Protein AF-A0A3P6TS94-F1 (afdb_monomer)

Secondary structure (DSSP, 8-state):
-HHHHHHHHH-SS--EEEEE--SSHHHHHHHHHHHHHTT-SEEEEESS-SS--TTSPP-HHHHHHHHHH-SSPEEEE-GGGT--SHHHHHHHHHHHT-SEEE--HHHHH-GGGG-TT-PPPHHHHHHHHHHHHHHS-S----HHHHHHHHHHHHGGGHHHHHHHHHHHHHHHHHHHHHHHHHHHHHHHHTT--

Nearest PDB structures (foldseek):
  6ezc-assembly1_A  TM=9.707E-01  e=9.680E-16  Homo sapiens
  6eza-assembly2_B  TM=9.691E-01  e=3.684E-15  Homo sapiens
  4xp7-assembly1_A  TM=9.594E-01  e=4.459E-15  Homo sapiens
  6ezb-assembly1_A  TM=9.700E-01  e=8.426E-15  Homo sapiens
  4wfs-assembly1_A  TM=9.671E-01  e=5.007E-14  Homo sapiens

Solvent-accessible surface area (backbone atoms only — not comparable to full-atom values): 10728 Å² total; per-residue (Å²): 108,68,70,51,38,57,46,48,74,69,50,94,59,86,43,65,52,77,50,58,42,48,93,51,65,68,59,35,53,52,49,53,53,55,48,50,74,34,59,44,59,31,41,34,40,25,27,37,42,89,89,58,52,89,87,61,72,56,39,46,66,61,44,26,53,47,32,73,70,48,91,53,50,25,25,41,30,61,58,41,89,74,37,75,38,36,64,40,49,54,50,52,22,60,72,20,64,29,78,36,68,54,74,56,69,35,41,52,41,37,64,37,30,76,32,86,92,49,61,66,58,63,68,58,48,45,50,55,51,49,46,55,51,64,68,57,76,79,52,96,66,56,66,69,59,54,49,49,49,50,50,44,38,44,50,85,49,50,57,60,54,50,53,53,50,49,54,52,46,52,51,54,52,52,53,50,53,51,53,52,52,55,49,56,54,54,55,57,63,70,70,76,118

Radius of gyration: 26.5 Å; Cα contacts (8 Å, |Δi|>4): 222; chains: 1; bounding box: 45×34×95 Å

pLDDT: mean 88.3, std 15.23, range [42.59, 98.94]

Mean predicted aligned error: 8.88 Å

Structure (mmCIF, N/CA/C/O backbone):
data_AF-A0A3P6TS94-F1
#
_entry.id   AF-A0A3P6TS94-F1
#
loop_
_atom_site.group_PDB
_atom_site.id
_atom_site.type_symbol
_atom_site.label_atom_id
_atom_site.label_alt_id
_atom_site.label_comp_id
_atom_site.label_asym_id
_atom_site.label_entity_id
_atom_site.label_seq_id
_atom_site.pdbx_PDB_ins_code
_atom_site.Cartn_x
_atom_site.Cartn_y
_atom_site.Cartn_z
_atom_site.occupancy
_atom_site.B_iso_or_equiv
_atom_site.auth_seq_id
_atom_site.auth_comp_id
_atom_site.auth_asym_id
_atom_site.auth_atom_id
_atom_site.pdbx_PDB_model_num
ATOM 1 N N . MET A 1 1 ? -18.685 6.001 9.444 1.00 94.62 1 MET A N 1
ATOM 2 C CA . MET A 1 1 ? -18.732 4.666 10.077 1.00 94.62 1 MET A CA 1
ATOM 3 C C . MET A 1 1 ? -19.798 3.760 9.469 1.00 94.62 1 MET A C 1
ATOM 5 O O . MET A 1 1 ? -19.430 2.663 9.086 1.00 94.62 1 MET A O 1
ATOM 9 N N . GLN A 1 2 ? -21.040 4.220 9.240 1.00 96.62 2 GLN A N 1
ATOM 10 C CA . GLN A 1 2 ? -22.126 3.417 8.634 1.00 96.62 2 GLN A CA 1
ATOM 11 C C . GLN A 1 2 ? -21.710 2.564 7.420 1.00 96.62 2 GLN A C 1
ATOM 13 O O . GLN A 1 2 ? -22.028 1.386 7.379 1.00 96.62 2 GLN A O 1
ATOM 18 N N . ILE A 1 3 ? -20.957 3.126 6.466 1.00 98.06 3 ILE A N 1
ATOM 19 C CA . ILE A 1 3 ? -20.476 2.381 5.287 1.00 98.06 3 ILE A CA 1
ATOM 20 C C . ILE A 1 3 ? -19.657 1.149 5.694 1.00 98.06 3 ILE A C 1
ATOM 22 O O . ILE A 1 3 ? -19.903 0.060 5.188 1.00 98.06 3 ILE A O 1
ATOM 26 N N . LEU A 1 4 ? -18.699 1.312 6.611 1.00 97.88 4 LEU A N 1
ATOM 27 C CA . LEU A 1 4 ? -17.831 0.217 7.037 1.00 97.88 4 LEU A CA 1
ATOM 28 C C . LEU A 1 4 ? -18.631 -0.850 7.779 1.00 97.88 4 LEU A C 1
ATOM 30 O O . LEU A 1 4 ? -18.526 -2.009 7.413 1.00 97.88 4 LEU A O 1
ATOM 34 N N . THR A 1 5 ? -19.479 -0.458 8.734 1.00 97.56 5 THR A N 1
ATOM 35 C CA . THR A 1 5 ? -20.342 -1.388 9.485 1.00 97.56 5 THR A CA 1
ATOM 36 C C . THR A 1 5 ? -21.297 -2.163 8.571 1.00 97.56 5 THR A C 1
ATOM 38 O O . THR A 1 5 ? -21.508 -3.363 8.747 1.00 97.56 5 THR A O 1
ATOM 41 N N . SER A 1 6 ? -21.870 -1.502 7.561 1.00 98.00 6 SER A N 1
ATOM 42 C CA . SER A 1 6 ? -22.740 -2.170 6.592 1.00 98.00 6 SER A CA 1
ATOM 43 C C . SER A 1 6 ? -21.96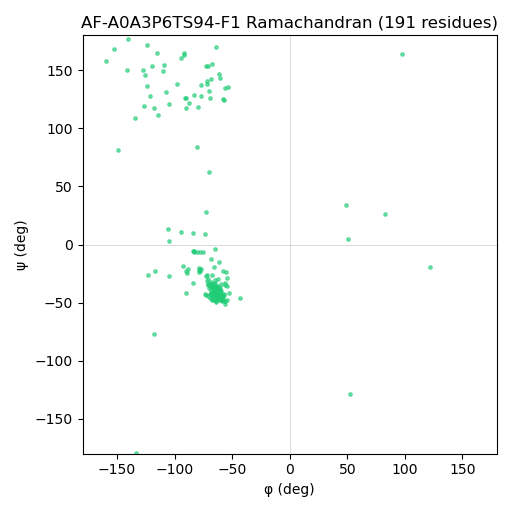8 -3.176 5.742 1.00 98.00 6 SER A C 1
ATOM 45 O O . SER A 1 6 ? -22.460 -4.273 5.519 1.00 98.00 6 SER A O 1
ATOM 47 N N . LEU A 1 7 ? -20.754 -2.839 5.294 1.00 98.19 7 LEU A N 1
ATOM 48 C CA . LEU A 1 7 ? -19.936 -3.749 4.490 1.00 98.19 7 LEU A CA 1
ATOM 49 C C . LEU A 1 7 ? -19.435 -4.940 5.310 1.00 98.19 7 LEU A C 1
ATOM 51 O O . LEU A 1 7 ? -19.545 -6.075 4.857 1.00 98.19 7 LEU A O 1
ATOM 55 N N . THR A 1 8 ? -18.919 -4.703 6.516 1.00 97.69 8 THR A N 1
ATOM 56 C CA . THR A 1 8 ? -18.364 -5.761 7.373 1.00 97.69 8 THR A CA 1
ATOM 57 C C . THR A 1 8 ? -19.426 -6.732 7.877 1.00 97.69 8 THR A C 1
ATOM 59 O O . THR A 1 8 ? -19.103 -7.887 8.129 1.00 97.69 8 THR A O 1
ATOM 62 N N . SER A 1 9 ? -20.691 -6.310 7.985 1.00 97.25 9 SER A N 1
ATOM 63 C CA . SER A 1 9 ? -21.784 -7.191 8.427 1.00 97.25 9 SER A CA 1
ATOM 64 C C . SER A 1 9 ? -22.316 -8.137 7.345 1.00 97.25 9 SER A C 1
ATOM 66 O O . SER A 1 9 ? -22.932 -9.145 7.687 1.00 97.25 9 SER A O 1
ATOM 68 N N . VAL A 1 10 ? -22.086 -7.846 6.059 1.00 97.75 10 VAL A N 1
ATOM 69 C CA . VAL A 1 10 ? -22.624 -8.648 4.939 1.00 97.75 10 VAL A CA 1
ATOM 70 C C . VAL A 1 10 ? -21.550 -9.310 4.078 1.00 97.75 10 VAL A C 1
ATOM 72 O O . VAL A 1 10 ? -21.840 -10.285 3.384 1.00 97.75 10 VAL A O 1
ATOM 75 N N . ALA A 1 11 ? -20.324 -8.783 4.071 1.00 96.94 11 ALA A N 1
ATOM 76 C CA . ALA A 1 11 ? -19.259 -9.297 3.223 1.00 96.94 11 ALA A CA 1
ATOM 77 C C . ALA A 1 11 ? -18.783 -10.676 3.700 1.00 96.94 11 ALA A C 1
ATOM 79 O O . ALA A 1 11 ? -18.461 -10.877 4.866 1.00 96.94 11 ALA A O 1
ATOM 80 N N . GLN A 1 12 ? -18.667 -11.616 2.761 1.00 97.50 12 GLN A N 1
ATOM 81 C CA . GLN A 1 12 ? -18.081 -12.941 3.008 1.00 97.50 12 GLN A CA 1
ATOM 82 C C . GLN A 1 12 ? -16.546 -12.939 2.913 1.00 97.50 12 GLN A C 1
ATOM 84 O O . GLN A 1 12 ? -15.901 -13.952 3.173 1.00 97.50 12 GLN A O 1
ATOM 89 N N . VAL A 1 13 ? -15.959 -11.804 2.525 1.00 97.81 13 VAL A N 1
ATOM 90 C CA . VAL A 1 13 ? -14.513 -11.594 2.396 1.00 97.81 13 VAL A CA 1
ATOM 91 C C . VAL A 1 13 ? -14.055 -10.469 3.327 1.00 97.81 13 VAL A C 1
ATOM 93 O O . VAL A 1 13 ? -14.853 -9.578 3.634 1.00 97.81 13 VAL A O 1
ATOM 96 N N . PRO A 1 14 ? -12.780 -10.461 3.764 1.00 98.06 14 PRO A N 1
ATOM 97 C CA . PRO A 1 14 ? -12.270 -9.426 4.655 1.00 98.06 14 PRO A CA 1
ATOM 98 C C . PRO A 1 14 ? -12.413 -8.021 4.058 1.00 98.06 14 PRO A C 1
ATOM 100 O O . PRO A 1 14 ? -11.899 -7.734 2.976 1.00 98.06 14 PRO A O 1
ATOM 103 N N . VAL A 1 15 ? -13.066 -7.118 4.790 1.00 98.44 15 VAL A N 1
ATOM 104 C CA . VAL A 1 15 ? -13.169 -5.703 4.411 1.00 98.44 15 VAL A CA 1
ATOM 105 C C . VAL A 1 15 ? -11.999 -4.945 5.026 1.00 98.44 15 VAL A C 1
ATOM 107 O O . VAL A 1 15 ? -11.796 -4.986 6.236 1.00 98.44 15 VAL A O 1
ATOM 110 N N . SER A 1 16 ? -11.236 -4.227 4.205 1.00 98.31 16 SER A N 1
ATOM 111 C CA . SER A 1 16 ? -10.180 -3.314 4.659 1.00 98.31 16 SER A CA 1
ATOM 112 C C . SER A 1 16 ? -10.510 -1.868 4.290 1.00 98.31 16 SER A C 1
ATOM 114 O O . SER A 1 16 ? -11.387 -1.601 3.466 1.00 98.31 16 SER A O 1
ATOM 116 N N . CYS A 1 17 ? -9.815 -0.914 4.908 1.00 97.50 17 CYS A N 1
ATOM 117 C CA . CYS A 1 17 ? -9.940 0.507 4.587 1.00 97.50 17 CYS A CA 1
ATOM 118 C C . CYS A 1 17 ? -8.565 1.116 4.305 1.00 97.50 17 CYS A C 1
ATOM 120 O O . CYS A 1 17 ? -7.559 0.693 4.874 1.00 97.50 17 CYS A O 1
ATOM 122 N N . LYS A 1 18 ? -8.524 2.140 3.447 1.00 98.62 18 LYS A N 1
ATOM 123 C CA . LYS A 1 18 ? -7.332 2.950 3.203 1.00 98.62 18 LYS A CA 1
ATOM 124 C C . LYS A 1 18 ? -7.617 4.411 3.518 1.00 98.62 18 LYS A C 1
ATOM 126 O O . LYS A 1 18 ? -8.520 5.002 2.930 1.00 98.62 18 LYS A O 1
ATOM 131 N N . ILE A 1 19 ? -6.773 5.017 4.346 1.00 98.56 19 ILE A N 1
ATOM 132 C CA . ILE A 1 19 ? -6.892 6.423 4.738 1.00 98.56 19 ILE A CA 1
ATOM 133 C C . ILE A 1 19 ? -5.625 7.224 4.432 1.00 98.56 19 ILE A C 1
ATOM 135 O O . ILE A 1 19 ? -4.581 6.696 4.031 1.00 98.56 19 ILE A O 1
ATOM 139 N N . ARG A 1 20 ? -5.752 8.535 4.609 1.00 98.62 20 ARG A N 1
ATOM 140 C CA . ARG A 1 20 ? -4.654 9.477 4.804 1.00 98.62 20 ARG A CA 1
ATOM 141 C C . ARG A 1 20 ? -4.710 9.969 6.242 1.00 98.62 20 ARG A C 1
ATOM 143 O O . ARG A 1 20 ? -5.797 10.048 6.808 1.00 98.62 20 ARG A O 1
ATOM 150 N N . VAL A 1 21 ? -3.553 10.296 6.794 1.00 98.50 21 VAL A N 1
ATOM 151 C CA . VAL A 1 21 ? -3.455 11.013 8.070 1.00 98.50 21 VAL A CA 1
ATOM 152 C C . VAL A 1 21 ? -4.139 12.387 7.962 1.00 98.50 21 VAL A C 1
ATOM 154 O O . VAL A 1 21 ? -4.109 13.012 6.897 1.00 98.50 21 VAL A O 1
ATOM 157 N N . LEU A 1 22 ? -4.790 12.825 9.037 1.00 98.50 22 LEU A N 1
ATOM 158 C CA . LEU A 1 22 ? -5.494 14.109 9.151 1.00 98.50 22 LEU A CA 1
ATOM 159 C C . LEU A 1 22 ? -4.569 15.189 9.704 1.00 98.50 22 LEU A C 1
ATOM 161 O O . LEU A 1 22 ? -3.520 14.859 10.246 1.00 98.50 22 LEU A O 1
ATOM 165 N N . ASP A 1 23 ? -4.959 16.458 9.567 1.00 97.75 23 ASP A N 1
ATOM 166 C CA . ASP A 1 23 ? -4.134 17.610 9.950 1.00 97.75 23 ASP A CA 1
ATOM 167 C C . ASP A 1 23 ? -3.675 17.523 11.407 1.00 97.75 23 ASP A C 1
ATOM 169 O O . ASP A 1 23 ? -2.469 17.603 11.664 1.00 97.75 23 ASP A O 1
ATOM 173 N N . ASP A 1 24 ? -4.611 17.225 12.312 1.00 97.81 24 ASP A N 1
ATOM 174 C CA . ASP A 1 24 ? -4.329 16.880 13.701 1.00 97.81 24 ASP A CA 1
ATOM 175 C C . ASP A 1 24 ? -4.064 15.362 13.864 1.00 97.81 24 ASP A C 1
ATOM 177 O O . ASP A 1 24 ? -4.933 14.525 13.566 1.00 97.81 24 ASP A O 1
ATOM 181 N N . PRO A 1 25 ? -2.884 14.965 14.381 1.00 97.56 25 PRO A N 1
ATOM 182 C CA . PRO A 1 25 ? -2.608 13.580 14.751 1.00 97.56 25 PRO A CA 1
ATOM 183 C C . PRO A 1 25 ? -3.644 12.986 15.716 1.00 97.56 25 PRO A C 1
ATOM 185 O O . PRO A 1 25 ? -3.985 11.810 15.589 1.00 97.56 25 PRO A O 1
ATOM 188 N N . SER A 1 26 ? -4.191 13.775 16.647 1.00 98.31 26 SER A N 1
ATOM 189 C CA . SER A 1 26 ? -5.177 13.294 17.623 1.00 98.31 26 SER A CA 1
ATOM 190 C C . SER A 1 26 ? -6.481 12.851 16.945 1.00 98.31 26 SER A C 1
ATOM 192 O O . SER A 1 26 ? -7.018 11.781 17.249 1.00 98.31 26 SER A O 1
ATOM 194 N N . GLU A 1 27 ? -6.933 13.607 15.940 1.00 98.56 27 GLU A N 1
ATOM 195 C CA . GLU A 1 27 ? -8.088 13.257 15.115 1.00 98.56 27 GLU A CA 1
ATOM 196 C C . GLU A 1 27 ? -7.825 12.002 14.286 1.00 98.56 27 GLU A C 1
ATOM 198 O O . GLU A 1 27 ? -8.714 11.161 14.145 1.00 98.56 27 GLU A O 1
ATOM 203 N N . THR A 1 28 ? -6.597 11.830 13.785 1.00 98.69 28 THR A N 1
ATOM 204 C CA . THR A 1 28 ? -6.193 10.593 13.103 1.00 98.69 28 THR A CA 1
ATOM 205 C C . THR A 1 28 ? -6.343 9.395 14.038 1.00 98.69 28 THR A C 1
ATOM 207 O O . THR A 1 28 ? -6.965 8.403 13.659 1.00 98.69 28 THR A O 1
ATOM 210 N N . LEU A 1 29 ? -5.841 9.488 15.275 1.00 98.75 29 LEU A N 1
ATOM 211 C CA . LEU A 1 29 ? -5.947 8.405 16.258 1.00 98.75 29 LEU A CA 1
ATOM 212 C C . LEU A 1 29 ? -7.403 8.107 16.647 1.00 98.75 29 LEU A C 1
ATOM 214 O O . LEU A 1 29 ? -7.779 6.946 16.808 1.00 98.75 29 LEU A O 1
ATOM 218 N N . ASN A 1 30 ? -8.246 9.131 16.768 1.00 98.62 30 ASN A N 1
ATOM 219 C CA . ASN A 1 30 ? -9.675 8.938 17.018 1.00 98.62 30 ASN A CA 1
ATOM 220 C C . ASN A 1 30 ? -10.361 8.246 15.834 1.00 98.62 30 ASN A C 1
ATOM 222 O O . ASN A 1 30 ? -11.097 7.279 16.029 1.00 98.62 30 ASN A O 1
ATOM 226 N N . LEU A 1 31 ? -10.064 8.676 14.605 1.00 98.62 31 LEU A N 1
ATOM 227 C CA . LEU A 1 31 ? -10.621 8.085 13.393 1.00 98.62 31 LEU A CA 1
ATOM 228 C C . LEU A 1 31 ? -10.274 6.597 13.269 1.00 98.62 31 LEU A C 1
ATOM 230 O O . LEU A 1 31 ? -11.157 5.795 12.969 1.00 98.62 31 LEU A O 1
ATOM 234 N N . VAL A 1 32 ? -9.017 6.207 13.496 1.00 98.62 32 VAL A N 1
ATOM 235 C CA . VAL A 1 32 ? -8.603 4.802 13.328 1.00 98.62 32 VAL A CA 1
ATOM 236 C C . VAL A 1 32 ? -9.226 3.876 14.369 1.00 98.62 32 VAL A C 1
ATOM 238 O O . VAL A 1 32 ? -9.576 2.751 14.021 1.00 98.62 32 VAL A O 1
ATOM 241 N N . ARG A 1 33 ? -9.467 4.357 15.598 1.00 98.69 33 ARG A N 1
ATOM 242 C CA . ARG A 1 33 ? -10.219 3.605 16.619 1.00 98.69 33 ARG A CA 1
ATOM 243 C C . ARG A 1 33 ? -11.674 3.393 16.206 1.00 98.69 33 ARG A C 1
ATOM 245 O O . ARG A 1 33 ? -12.208 2.303 16.373 1.00 98.69 33 ARG A O 1
ATOM 252 N N . GLU A 1 34 ? -12.320 4.412 15.641 1.00 98.62 34 GLU A N 1
ATOM 253 C CA . GLU A 1 34 ? -13.691 4.276 15.132 1.00 98.62 34 GLU A CA 1
ATOM 254 C C . GLU A 1 34 ? -13.769 3.334 13.921 1.00 98.62 34 GLU A C 1
ATOM 256 O O . GLU A 1 34 ? -14.703 2.539 13.809 1.00 98.62 34 GLU A O 1
ATOM 261 N N . ILE A 1 35 ? -12.766 3.368 13.040 1.00 98.56 35 ILE A N 1
ATOM 262 C CA . ILE A 1 35 ? -12.652 2.429 11.918 1.00 98.56 35 ILE A CA 1
ATOM 263 C C . ILE A 1 35 ? -12.480 0.991 12.424 1.00 98.56 35 ILE A C 1
ATOM 265 O O . ILE A 1 35 ? -13.173 0.097 11.941 1.00 98.56 35 ILE A O 1
ATOM 269 N N . GLU A 1 36 ? -11.601 0.762 13.401 1.00 98.50 36 GLU A N 1
ATOM 270 C CA . GLU A 1 36 ? -11.380 -0.560 13.996 1.00 98.50 36 GLU A CA 1
ATOM 271 C C . GLU A 1 36 ? -12.666 -1.129 14.611 1.00 98.50 36 GLU A C 1
ATOM 273 O O . GLU A 1 36 ? -13.022 -2.274 14.335 1.00 98.50 36 GLU A O 1
ATOM 278 N N . LYS A 1 37 ? -13.430 -0.311 15.351 1.00 98.44 37 LYS A N 1
ATOM 279 C CA . LYS A 1 37 ? -14.733 -0.707 15.921 1.00 98.44 37 LYS A CA 1
ATOM 280 C C . LYS A 1 37 ? -15.748 -1.164 14.873 1.00 98.44 37 LYS A C 1
ATOM 282 O O . LYS A 1 37 ? -16.681 -1.888 15.209 1.00 98.44 37 LYS A O 1
ATOM 287 N N . CYS A 1 38 ? -15.590 -0.761 13.612 1.00 98.38 38 CYS A N 1
ATOM 288 C CA . CYS A 1 38 ? -16.455 -1.223 12.528 1.00 98.38 38 CYS A CA 1
ATOM 289 C C . CYS A 1 38 ? -16.149 -2.664 12.079 1.00 98.38 38 CYS A C 1
ATOM 291 O O . CYS A 1 38 ? -16.890 -3.188 11.250 1.00 98.38 38 CYS A O 1
ATOM 293 N N . GLY A 1 39 ? -15.090 -3.301 12.591 1.00 97.69 39 GLY A N 1
ATOM 294 C CA . GLY A 1 39 ? -14.736 -4.689 12.281 1.00 97.69 39 GLY A CA 1
ATOM 295 C C . GLY A 1 39 ? -13.953 -4.862 10.980 1.00 97.69 39 GLY A C 1
ATOM 296 O O . GLY A 1 39 ? -14.048 -5.910 10.344 1.00 97.69 39 GLY A O 1
ATOM 297 N N . VAL A 1 40 ? -13.208 -3.841 10.540 1.00 98.38 40 VAL A N 1
ATOM 298 C CA . VAL A 1 40 ? -12.327 -3.987 9.370 1.00 98.38 40 VAL A CA 1
ATOM 299 C C . VAL A 1 40 ? -11.164 -4.930 9.689 1.00 98.38 40 VAL A C 1
ATOM 301 O O . VAL A 1 40 ? -10.606 -4.902 10.781 1.00 98.38 40 VAL A O 1
ATOM 304 N N . ALA A 1 41 ? -10.767 -5.749 8.721 1.00 98.50 41 ALA A N 1
ATOM 305 C CA . ALA A 1 41 ? -9.722 -6.754 8.899 1.00 98.50 41 ALA A CA 1
ATOM 306 C C . ALA A 1 41 ? -8.297 -6.178 8.852 1.00 98.50 41 ALA A C 1
ATOM 308 O O . ALA A 1 41 ? -7.370 -6.793 9.368 1.00 98.50 41 ALA A O 1
ATOM 309 N N . ALA A 1 42 ? -8.110 -5.027 8.200 1.00 98.69 42 ALA A N 1
ATOM 310 C CA . ALA A 1 42 ? -6.831 -4.328 8.111 1.00 98.69 42 ALA A CA 1
ATOM 311 C C . ALA A 1 42 ? -7.033 -2.850 7.747 1.00 98.69 42 ALA A C 1
ATOM 313 O O . ALA A 1 42 ? -8.038 -2.476 7.125 1.00 98.69 42 ALA A O 1
ATOM 314 N N . LEU A 1 43 ? -6.040 -2.022 8.078 1.00 98.81 43 LEU A N 1
ATOM 315 C CA . LEU A 1 43 ? -6.034 -0.590 7.788 1.00 98.81 43 LEU A CA 1
ATOM 316 C C . LEU A 1 43 ? -4.763 -0.177 7.040 1.00 98.81 43 LEU A C 1
ATOM 318 O O . LEU A 1 43 ? -3.660 -0.263 7.571 1.00 98.81 43 LEU A O 1
ATOM 322 N N . ALA A 1 44 ? -4.909 0.350 5.827 1.00 98.88 44 ALA A N 1
ATOM 323 C CA . ALA A 1 44 ? -3.811 0.979 5.103 1.00 98.88 44 ALA A CA 1
ATOM 324 C C . ALA A 1 44 ? -3.741 2.483 5.399 1.00 98.88 44 ALA A C 1
ATOM 326 O O . ALA A 1 44 ? -4.711 3.215 5.194 1.00 98.88 44 ALA A O 1
ATOM 327 N N . VAL A 1 45 ? -2.574 2.968 5.824 1.00 98.81 45 VAL A N 1
ATOM 328 C CA . VAL A 1 45 ? -2.369 4.370 6.215 1.00 98.81 45 VAL A CA 1
ATOM 329 C C . VAL A 1 45 ? -1.338 5.007 5.303 1.00 98.81 45 VAL A C 1
ATOM 331 O O . VAL A 1 45 ? -0.176 4.609 5.266 1.00 98.81 45 VAL A O 1
ATOM 334 N N . HIS A 1 46 ? -1.767 6.021 4.556 1.00 98.62 46 HIS A N 1
ATOM 335 C CA . HIS A 1 46 ? -0.860 6.867 3.795 1.00 98.62 46 HIS A CA 1
ATOM 336 C C . HIS A 1 46 ? -0.410 8.049 4.659 1.00 98.62 46 HIS A C 1
ATOM 338 O O . HIS A 1 46 ? -1.241 8.881 5.023 1.00 98.62 46 HIS A O 1
ATOM 344 N N . GLY A 1 47 ? 0.892 8.159 4.939 1.00 98.12 47 GLY A N 1
ATOM 345 C CA . GLY A 1 47 ? 1.476 9.159 5.852 1.00 98.12 47 GLY A CA 1
ATOM 346 C C . GLY A 1 47 ? 1.525 10.601 5.328 1.00 98.12 47 GLY A C 1
ATOM 347 O O . GLY A 1 47 ? 2.413 11.359 5.702 1.00 98.12 47 GLY A O 1
ATOM 348 N N . ARG A 1 48 ? 0.607 10.991 4.441 1.00 97.94 48 ARG A N 1
ATOM 349 C CA . ARG A 1 48 ? 0.455 12.369 3.948 1.00 97.94 48 ARG A CA 1
ATOM 350 C C . ARG A 1 48 ? -0.971 12.854 4.146 1.00 97.94 48 ARG A C 1
ATOM 352 O O . ARG A 1 48 ? -1.901 12.064 3.971 1.00 97.94 48 ARG A O 1
ATOM 359 N N . ARG A 1 49 ? -1.121 14.146 4.427 1.00 97.62 49 ARG A N 1
ATOM 360 C CA . ARG A 1 49 ? -2.391 14.883 4.494 1.00 97.62 49 ARG A CA 1
ATOM 361 C C . ARG A 1 49 ? -3.079 14.916 3.138 1.00 97.62 49 ARG A C 1
ATOM 363 O O . ARG A 1 49 ? -2.519 14.482 2.132 1.00 97.62 49 ARG A O 1
ATOM 370 N N . ARG A 1 50 ? -4.332 15.361 3.078 1.00 96.44 50 ARG A N 1
ATOM 371 C CA . ARG A 1 50 ? -5.167 15.291 1.862 1.00 96.44 50 ARG A CA 1
ATOM 372 C C . ARG A 1 50 ? -4.571 16.060 0.677 1.00 96.44 50 ARG A C 1
ATOM 374 O O . ARG A 1 50 ? -4.550 15.534 -0.443 1.00 96.44 50 ARG A O 1
ATOM 381 N N . ASP A 1 51 ? -4.131 17.277 0.938 1.00 95.31 51 ASP A N 1
ATOM 382 C CA . ASP A 1 51 ? -3.582 18.267 0.011 1.00 95.31 51 ASP A CA 1
ATOM 383 C C . ASP A 1 51 ? -2.123 17.986 -0.377 1.00 95.31 51 ASP A C 1
ATOM 385 O O . ASP A 1 51 ? -1.682 18.334 -1.470 1.00 95.31 51 ASP A O 1
ATOM 389 N N . GLU A 1 52 ? -1.397 17.235 0.443 1.00 94.50 52 GLU A N 1
ATOM 390 C CA . GLU A 1 52 ? -0.006 16.886 0.173 1.00 94.50 52 GLU A CA 1
ATOM 391 C C . GLU A 1 52 ? 0.180 15.863 -0.960 1.00 94.50 52 GLU A C 1
ATOM 393 O O . GLU A 1 52 ? -0.528 14.849 -1.108 1.00 94.50 52 GLU A O 1
ATOM 398 N 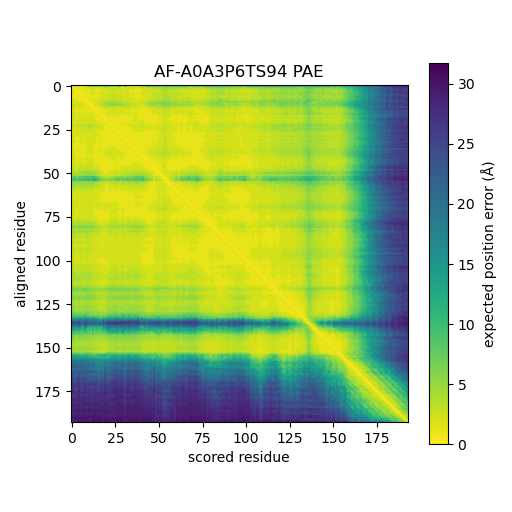N . ARG A 1 53 ? 1.221 16.096 -1.757 1.00 88.62 53 ARG A N 1
ATOM 399 C CA . ARG A 1 53 ? 1.720 15.239 -2.848 1.00 88.62 53 ARG A CA 1
ATOM 400 C C . ARG A 1 53 ? 3.249 15.245 -2.837 1.00 88.62 53 ARG A C 1
ATOM 402 O O . ARG A 1 53 ? 3.835 15.952 -2.031 1.00 88.62 53 ARG A O 1
ATOM 409 N N . ASP A 1 54 ? 3.914 14.478 -3.700 1.00 80.19 54 ASP A N 1
ATOM 410 C CA . ASP A 1 54 ? 5.368 14.657 -3.860 1.00 80.19 54 ASP A CA 1
ATOM 411 C C . ASP A 1 54 ? 5.677 16.135 -4.179 1.00 80.19 54 ASP A C 1
ATOM 413 O O . ASP A 1 54 ? 4.947 16.717 -4.985 1.00 80.19 54 ASP A O 1
ATOM 417 N N . PRO A 1 55 ? 6.690 16.758 -3.546 1.00 88.31 55 PRO A N 1
ATOM 418 C CA . PRO A 1 55 ? 7.767 16.151 -2.752 1.00 88.31 55 PRO A CA 1
ATOM 419 C C . PRO A 1 55 ? 7.526 16.083 -1.228 1.00 88.31 55 PRO A C 1
ATOM 421 O O . PRO A 1 55 ? 8.457 15.764 -0.497 1.00 88.31 55 PRO A O 1
ATOM 424 N N . HIS A 1 56 ? 6.316 16.356 -0.725 1.00 94.06 56 HIS A N 1
ATOM 425 C CA . HIS A 1 56 ? 6.041 16.355 0.719 1.00 94.06 56 HIS A CA 1
ATOM 426 C C . HIS A 1 56 ? 6.422 15.005 1.364 1.00 94.06 56 HIS A C 1
ATOM 428 O O . HIS A 1 56 ? 6.089 13.944 0.811 1.00 94.06 56 HIS A O 1
ATOM 434 N N . PRO A 1 57 ? 7.114 15.005 2.515 1.00 93.50 57 PRO A N 1
ATOM 435 C CA . PRO A 1 57 ? 7.601 13.780 3.139 1.00 93.50 57 PRO A CA 1
ATOM 436 C C . PRO A 1 57 ? 6.456 12.907 3.663 1.00 93.50 57 PRO A C 1
ATOM 438 O O . PRO A 1 57 ? 5.352 13.376 3.941 1.00 93.50 57 PRO A O 1
ATOM 441 N N . CYS A 1 58 ? 6.713 11.605 3.776 1.00 96.62 58 CYS A N 1
ATOM 442 C CA . CYS A 1 58 ? 5.801 10.678 4.438 1.00 96.62 58 CYS A CA 1
ATOM 443 C C . CYS A 1 58 ? 6.041 10.737 5.952 1.00 96.62 58 CYS A C 1
ATOM 445 O O . CYS A 1 58 ? 7.168 10.577 6.406 1.00 96.62 58 CYS A O 1
ATOM 447 N N . ARG A 1 59 ? 4.987 10.927 6.746 1.00 97.38 59 ARG A N 1
ATOM 448 C CA . ARG A 1 59 ? 5.065 10.962 8.211 1.00 97.38 59 ARG A CA 1
ATOM 449 C C . ARG A 1 59 ? 5.107 9.549 8.781 1.00 97.38 59 ARG A C 1
ATOM 451 O O . ARG A 1 59 ? 4.079 8.980 9.142 1.00 97.38 59 ARG A O 1
ATOM 458 N N . ILE A 1 60 ? 6.309 8.980 8.815 1.00 98.12 60 ILE A N 1
ATOM 459 C CA . ILE A 1 60 ? 6.583 7.633 9.337 1.00 98.12 60 ILE A CA 1
ATOM 460 C C . ILE A 1 60 ? 6.125 7.507 10.794 1.00 98.12 60 ILE A C 1
ATOM 462 O O . ILE A 1 60 ? 5.486 6.517 11.144 1.00 98.12 60 ILE A O 1
ATOM 466 N N . ASP A 1 61 ? 6.391 8.523 11.618 1.00 98.44 61 ASP A N 1
ATOM 467 C CA . ASP A 1 61 ? 6.059 8.494 13.044 1.00 98.44 61 ASP A CA 1
ATOM 468 C C . ASP A 1 61 ? 4.548 8.420 13.285 1.00 98.44 61 ASP A C 1
ATOM 470 O O . ASP A 1 61 ? 4.098 7.638 14.111 1.00 98.44 61 ASP A O 1
ATOM 474 N N . GLU A 1 62 ? 3.738 9.140 12.507 1.00 98.62 62 GLU A N 1
ATOM 475 C CA . GLU A 1 62 ? 2.280 9.056 12.643 1.00 98.62 62 GLU A CA 1
ATOM 476 C C . GLU A 1 62 ? 1.722 7.701 12.202 1.00 98.62 62 GLU A C 1
ATOM 478 O O . GLU A 1 62 ? 0.790 7.190 12.820 1.00 98.62 62 GLU A O 1
ATOM 483 N N . ILE A 1 63 ? 2.298 7.084 11.162 1.00 98.75 63 ILE A N 1
ATOM 484 C CA . ILE A 1 63 ? 1.934 5.710 10.781 1.00 98.75 63 ILE A CA 1
ATOM 485 C C . ILE A 1 63 ? 2.258 4.750 11.934 1.00 98.75 63 ILE A C 1
ATOM 487 O O . ILE A 1 63 ? 1.442 3.882 12.247 1.00 98.75 63 ILE A O 1
ATOM 491 N N . ARG A 1 64 ? 3.420 4.924 12.576 1.00 98.75 64 ARG A N 1
ATOM 492 C CA . ARG A 1 64 ? 3.851 4.116 13.723 1.00 98.75 64 ARG A CA 1
ATOM 493 C C . ARG A 1 64 ? 2.902 4.257 14.909 1.00 98.75 64 ARG A C 1
ATOM 495 O O . ARG A 1 64 ? 2.485 3.256 15.483 1.00 98.75 64 ARG A O 1
ATOM 502 N N . GLU A 1 65 ? 2.505 5.480 15.240 1.00 98.75 65 GLU A N 1
ATOM 503 C CA . GLU A 1 65 ? 1.560 5.727 16.331 1.00 98.75 65 GLU A CA 1
ATOM 504 C C . GLU A 1 65 ? 0.169 5.148 16.036 1.00 98.75 65 GLU A C 1
ATOM 506 O O . GLU A 1 65 ? -0.468 4.587 16.930 1.00 98.75 65 GLU A O 1
ATOM 511 N N . VAL A 1 66 ? -0.283 5.175 14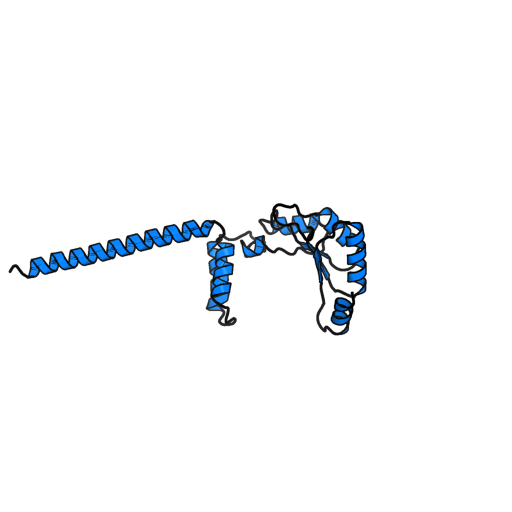.776 1.00 98.75 66 VAL A N 1
ATOM 512 C CA . VAL A 1 66 ? -1.499 4.453 14.372 1.00 98.75 66 VAL A CA 1
ATOM 513 C C . VAL A 1 66 ? -1.335 2.945 14.570 1.00 98.75 66 VAL A C 1
ATOM 515 O O . VAL A 1 66 ? -2.215 2.328 15.166 1.00 98.75 66 VAL A O 1
ATOM 518 N N . ALA A 1 67 ? -0.219 2.356 14.129 1.00 98.69 67 ALA A N 1
ATOM 519 C CA . ALA A 1 67 ? 0.054 0.923 14.277 1.00 98.69 67 ALA A CA 1
ATOM 520 C C . ALA A 1 67 ? 0.069 0.455 15.739 1.00 98.69 67 ALA A C 1
ATOM 522 O O . ALA A 1 67 ? -0.371 -0.652 16.025 1.00 98.69 67 ALA A O 1
ATOM 523 N N . ARG A 1 68 ? 0.520 1.308 16.665 1.00 98.50 68 ARG A N 1
ATOM 524 C CA . ARG A 1 68 ? 0.500 1.042 18.114 1.00 98.50 68 ARG A CA 1
ATOM 525 C C . ARG A 1 68 ? -0.868 1.255 18.765 1.00 98.50 68 ARG A C 1
ATOM 527 O O . ARG A 1 68 ? -1.109 0.749 19.856 1.00 98.50 68 ARG A O 1
ATOM 534 N N . THR A 1 69 ? -1.738 2.039 18.133 1.00 98.56 69 THR A N 1
ATOM 535 C CA . THR A 1 69 ? -3.037 2.434 18.697 1.00 98.56 69 THR A CA 1
ATOM 536 C C . THR A 1 69 ? -4.125 1.387 18.476 1.00 98.56 69 THR A C 1
ATOM 538 O O . THR A 1 69 ? -5.021 1.272 19.312 1.00 98.56 69 THR A O 1
ATOM 541 N N . VAL A 1 70 ? -4.076 0.662 17.357 1.00 98.44 70 VAL A N 1
ATOM 542 C CA . VAL A 1 70 ? -5.084 -0.340 16.979 1.00 98.44 70 VAL A CA 1
ATOM 543 C C . VAL A 1 70 ? -4.513 -1.753 17.081 1.00 98.44 70 VAL A C 1
ATOM 545 O O . VAL A 1 70 ? -3.309 -1.959 16.971 1.00 98.44 70 VAL A O 1
ATOM 548 N N . SER A 1 71 ? -5.382 -2.737 17.287 1.00 98.50 71 SER A N 1
ATOM 549 C CA . SER A 1 71 ? -5.022 -4.159 17.372 1.00 98.50 71 SER A CA 1
ATOM 550 C C . SER A 1 71 ? -5.028 -4.858 16.009 1.00 98.50 71 SER A C 1
ATOM 552 O O . SER A 1 71 ? -4.407 -5.909 15.845 1.00 98.50 71 SER A O 1
ATOM 554 N N . ILE A 1 72 ? -5.735 -4.300 15.022 1.00 98.56 72 ILE A N 1
ATOM 555 C CA . ILE A 1 72 ? -5.766 -4.828 13.651 1.00 98.56 72 ILE A CA 1
ATOM 556 C C . ILE A 1 72 ? -4.452 -4.567 12.887 1.00 98.56 72 ILE A C 1
ATOM 558 O O . ILE A 1 72 ? -3.769 -3.573 13.141 1.00 98.56 72 ILE A O 1
ATOM 562 N N . PRO A 1 73 ? -4.100 -5.397 11.884 1.00 98.81 73 PRO A N 1
ATOM 563 C CA . PRO A 1 73 ? -2.938 -5.155 11.035 1.00 98.81 73 PRO A CA 1
ATOM 564 C C . PRO A 1 73 ? -2.985 -3.792 10.331 1.00 98.81 73 PRO A C 1
ATOM 566 O O . PRO A 1 73 ? -3.909 -3.492 9.567 1.00 98.81 73 PRO A O 1
ATOM 569 N N . VAL A 1 74 ? -1.936 -2.991 10.532 1.00 98.88 74 VAL A N 1
ATOM 570 C CA . VAL A 1 74 ? -1.720 -1.732 9.808 1.00 98.88 74 VAL A CA 1
ATOM 571 C C . VAL A 1 74 ? -0.750 -1.941 8.645 1.00 98.88 74 VAL A C 1
ATOM 573 O O . VAL A 1 74 ? 0.253 -2.647 8.775 1.00 98.88 74 VAL A O 1
ATOM 576 N N . ILE A 1 75 ? -1.059 -1.324 7.501 1.00 98.94 75 ILE A N 1
ATOM 577 C CA . ILE A 1 75 ? -0.282 -1.377 6.259 1.00 98.94 75 ILE A CA 1
ATOM 578 C C . ILE A 1 75 ? 0.259 0.026 5.952 1.00 98.94 75 ILE A C 1
ATOM 580 O O . ILE A 1 75 ? -0.507 0.933 5.613 1.00 98.94 75 ILE A O 1
ATOM 584 N N . ALA A 1 76 ? 1.575 0.222 6.041 1.00 98.81 76 ALA A N 1
ATOM 585 C CA . ALA A 1 76 ? 2.198 1.514 5.760 1.00 98.81 76 ALA A CA 1
ATOM 586 C C . ALA A 1 76 ? 2.178 1.851 4.262 1.00 98.81 76 ALA A C 1
ATOM 588 O O . ALA A 1 76 ? 2.478 1.011 3.412 1.00 98.81 76 ALA A O 1
ATOM 589 N N . ASN A 1 77 ? 1.886 3.106 3.918 1.00 98.69 77 ASN A N 1
ATOM 590 C CA . ASN A 1 77 ? 1.911 3.604 2.545 1.00 98.69 77 ASN A CA 1
ATOM 591 C C . ASN A 1 77 ? 2.475 5.033 2.472 1.00 98.69 77 ASN A C 1
ATOM 593 O O . ASN A 1 77 ? 2.303 5.838 3.382 1.00 98.69 77 ASN A O 1
ATOM 597 N N . GLY A 1 78 ? 3.110 5.366 1.344 1.00 97.19 78 GLY A N 1
ATOM 598 C CA . GLY A 1 78 ? 3.664 6.703 1.076 1.00 97.19 78 GLY A CA 1
ATOM 599 C C . GLY A 1 78 ? 5.167 6.725 0.788 1.00 97.19 78 GLY A C 1
ATOM 600 O O . GLY A 1 78 ? 5.626 7.641 0.110 1.00 97.19 78 GLY A O 1
ATOM 601 N N . GLY A 1 79 ? 5.899 5.676 1.175 1.00 96.31 79 GLY A N 1
ATOM 602 C CA . GLY A 1 79 ? 7.364 5.586 1.089 1.00 96.31 79 GLY A CA 1
ATOM 603 C C . GLY A 1 79 ? 7.975 5.381 -0.304 1.00 96.31 79 GLY A C 1
ATOM 604 O O . GLY A 1 79 ? 9.171 5.154 -0.408 1.00 96.31 79 GLY A O 1
ATOM 605 N N . SER A 1 80 ? 7.218 5.467 -1.406 1.00 95.38 80 SER A N 1
ATOM 606 C CA . SER A 1 80 ? 7.767 5.178 -2.749 1.00 95.38 80 SER A CA 1
ATOM 607 C C . SER A 1 80 ? 8.923 6.085 -3.197 1.00 95.38 80 SER A C 1
ATOM 609 O O . SER A 1 80 ? 9.565 5.755 -4.179 1.00 95.38 80 SER A O 1
ATOM 611 N N . GLY A 1 81 ? 9.168 7.229 -2.548 1.00 91.56 81 GLY A N 1
ATOM 612 C CA . GLY A 1 81 ? 10.355 8.049 -2.842 1.00 91.56 81 GLY A CA 1
ATOM 613 C C . GLY A 1 81 ? 11.651 7.496 -2.238 1.00 91.56 81 GLY A C 1
ATOM 614 O O . GLY A 1 81 ? 12.733 7.825 -2.714 1.00 91.56 81 GLY A O 1
ATOM 615 N N . GLU A 1 82 ? 11.532 6.662 -1.208 1.00 92.94 82 GLU A N 1
ATOM 616 C CA . GLU A 1 82 ? 12.651 6.082 -0.458 1.00 92.94 82 GLU A CA 1
ATOM 617 C C . GLU A 1 82 ? 12.873 4.613 -0.827 1.00 92.94 82 GLU A C 1
ATOM 619 O O . GLU A 1 82 ? 13.996 4.133 -0.776 1.00 92.94 82 GLU A O 1
ATOM 624 N N . ILE A 1 83 ? 11.820 3.919 -1.268 1.00 97.38 83 ILE A N 1
ATOM 625 C CA . ILE A 1 83 ? 11.875 2.512 -1.668 1.00 97.38 83 ILE A CA 1
ATOM 626 C C . ILE A 1 83 ? 12.441 2.381 -3.084 1.00 97.38 83 ILE A C 1
ATOM 628 O O . ILE A 1 83 ? 11.815 2.841 -4.041 1.00 97.38 83 ILE A O 1
ATOM 632 N N . LYS A 1 84 ? 13.580 1.701 -3.225 1.00 96.94 84 LYS A N 1
ATOM 633 C CA . LYS A 1 84 ? 14.232 1.381 -4.504 1.00 96.94 84 LYS A CA 1
ATOM 634 C C . LYS A 1 84 ? 14.443 -0.120 -4.700 1.00 96.94 84 LYS A C 1
ATOM 636 O O . LYS A 1 84 ? 14.466 -0.559 -5.849 1.00 96.94 84 LYS A O 1
ATOM 641 N N . SER A 1 85 ? 14.546 -0.896 -3.623 1.00 97.94 85 SER A N 1
ATOM 642 C CA . SER A 1 85 ? 14.668 -2.358 -3.651 1.00 97.94 85 SER A CA 1
ATOM 643 C C . SER A 1 85 ? 13.726 -3.048 -2.657 1.00 97.94 85 SER A C 1
ATOM 645 O O . SER A 1 85 ? 12.953 -2.400 -1.946 1.00 97.94 85 SER A O 1
ATOM 647 N N . TYR A 1 86 ? 13.782 -4.382 -2.617 1.00 98.38 86 TYR A N 1
ATOM 648 C CA . TYR A 1 86 ? 13.020 -5.192 -1.669 1.00 98.38 86 TYR A CA 1
ATOM 649 C C . TYR A 1 86 ? 13.438 -4.928 -0.216 1.00 98.38 86 TYR A C 1
ATOM 651 O O . TYR A 1 86 ? 12.590 -4.873 0.673 1.00 98.38 86 TYR A O 1
ATOM 659 N N . GLU A 1 87 ? 14.729 -4.711 0.026 1.00 98.50 87 GLU A N 1
ATOM 660 C CA . GLU A 1 87 ? 15.293 -4.392 1.340 1.00 98.50 87 GLU A CA 1
ATOM 661 C C . GLU A 1 87 ? 14.704 -3.089 1.885 1.00 98.50 87 GLU A C 1
ATOM 663 O O . GLU A 1 87 ? 14.259 -3.058 3.031 1.00 98.50 87 GLU A O 1
ATOM 668 N N . ASP A 1 88 ? 14.567 -2.060 1.043 1.00 98.44 88 ASP A N 1
ATOM 669 C CA . ASP A 1 88 ? 13.964 -0.789 1.456 1.00 98.44 88 ASP A CA 1
ATOM 670 C C . ASP A 1 88 ? 12.493 -0.956 1.881 1.00 98.44 88 ASP A C 1
ATOM 672 O O . ASP A 1 88 ? 12.000 -0.229 2.745 1.00 98.44 88 ASP A O 1
ATOM 676 N N . ILE A 1 89 ? 11.766 -1.926 1.308 1.00 98.62 89 ILE A N 1
ATOM 677 C CA . ILE A 1 89 ? 10.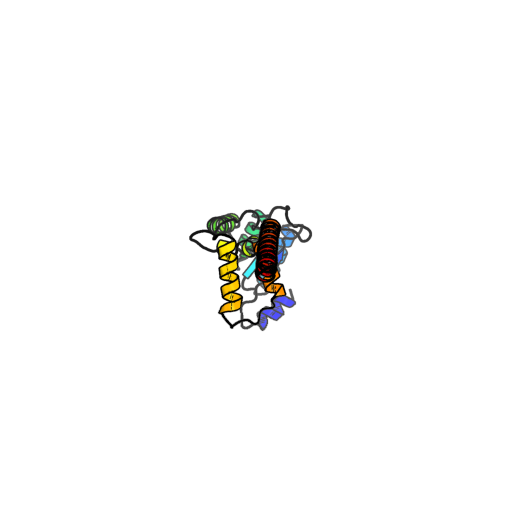401 -2.261 1.749 1.00 98.62 89 ILE A CA 1
ATOM 678 C C . ILE A 1 89 ? 10.439 -2.812 3.179 1.00 98.62 89 ILE A C 1
ATOM 680 O O . ILE A 1 89 ? 9.600 -2.442 4.007 1.00 98.62 89 ILE A O 1
ATOM 684 N N . LEU A 1 90 ? 11.403 -3.686 3.486 1.00 98.50 90 LEU A N 1
ATOM 685 C CA . LEU A 1 90 ? 11.575 -4.252 4.826 1.00 98.50 90 LEU A CA 1
ATOM 686 C C . LEU A 1 90 ? 11.991 -3.181 5.836 1.00 98.50 90 LEU A C 1
ATOM 688 O O . LEU A 1 90 ? 11.455 -3.157 6.948 1.00 98.50 90 LEU A O 1
ATOM 692 N N . ASP A 1 91 ? 12.882 -2.277 5.440 1.00 98.50 91 ASP A N 1
ATOM 693 C CA . ASP A 1 91 ? 13.322 -1.162 6.271 1.00 98.50 91 ASP A CA 1
ATOM 694 C C . ASP A 1 91 ? 12.183 -0.179 6.530 1.00 98.50 91 ASP A C 1
ATOM 696 O O . ASP A 1 91 ? 11.943 0.187 7.681 1.00 98.50 91 ASP A O 1
ATOM 700 N N . PHE A 1 92 ? 11.399 0.180 5.511 1.00 98.50 92 PHE A N 1
ATOM 701 C CA . PHE A 1 92 ? 10.224 1.035 5.679 1.00 98.50 92 PHE A CA 1
ATOM 702 C C . PHE A 1 92 ? 9.169 0.386 6.590 1.00 98.50 92 PHE A C 1
ATOM 704 O O . PHE A 1 92 ? 8.585 1.052 7.453 1.00 98.50 92 PHE A O 1
ATOM 711 N N . ARG A 1 93 ? 8.962 -0.935 6.470 1.00 98.69 93 ARG A N 1
ATOM 712 C CA . ARG A 1 93 ? 8.099 -1.699 7.386 1.00 98.69 93 ARG A CA 1
ATOM 713 C C . ARG A 1 93 ? 8.598 -1.605 8.826 1.00 98.69 93 ARG A C 1
ATOM 715 O O . ARG A 1 93 ? 7.812 -1.339 9.730 1.00 98.69 93 ARG A O 1
ATOM 722 N N . LYS A 1 94 ? 9.902 -1.811 9.037 1.00 98.62 94 LYS A N 1
ATOM 723 C CA . LYS A 1 94 ? 10.535 -1.763 10.361 1.00 98.62 94 LYS A CA 1
ATOM 724 C C . LYS A 1 94 ? 10.430 -0.369 10.974 1.00 98.62 94 LYS A C 1
ATOM 726 O O . LYS A 1 94 ? 10.043 -0.247 12.128 1.00 98.62 94 LYS A O 1
ATOM 731 N N . GLN A 1 95 ? 10.723 0.673 10.199 1.00 98.38 95 GLN A N 1
ATOM 732 C CA . GLN A 1 95 ? 10.648 2.062 10.651 1.00 98.38 95 GLN A CA 1
ATOM 733 C C . GLN A 1 95 ? 9.229 2.465 11.054 1.00 98.38 95 GLN A C 1
ATOM 735 O O . GLN A 1 95 ? 9.056 3.183 12.034 1.00 98.38 95 GLN A O 1
ATOM 740 N N . THR A 1 96 ? 8.215 2.005 10.325 1.00 98.44 96 THR A N 1
ATOM 741 C CA . THR A 1 96 ? 6.805 2.290 10.639 1.00 98.44 96 THR A CA 1
ATOM 742 C C . THR A 1 96 ? 6.209 1.351 11.690 1.00 98.44 96 THR A C 1
ATOM 744 O O . THR A 1 96 ? 5.079 1.577 12.100 1.00 98.44 96 THR A O 1
ATOM 747 N N . GLU A 1 97 ? 6.930 0.308 12.120 1.00 98.56 97 GLU A N 1
ATOM 748 C CA . GLU A 1 97 ? 6.434 -0.763 13.006 1.00 98.56 97 GLU A CA 1
ATOM 749 C C . GLU A 1 97 ? 5.084 -1.349 12.555 1.00 98.56 97 GLU A C 1
ATOM 751 O O . GLU A 1 97 ? 4.235 -1.730 13.358 1.00 98.56 97 GLU A O 1
ATOM 756 N N . THR A 1 98 ? 4.873 -1.416 11.240 1.00 98.75 98 THR A N 1
ATOM 757 C CA . THR A 1 98 ? 3.629 -1.923 10.657 1.00 98.75 98 THR A CA 1
ATOM 758 C C . THR A 1 98 ? 3.722 -3.401 10.308 1.00 98.75 98 THR A C 1
ATOM 760 O O . THR A 1 98 ? 4.801 -3.970 10.131 1.00 98.75 98 THR A O 1
ATOM 763 N N . SER A 1 99 ? 2.563 -4.045 10.162 1.00 98.62 99 SER A N 1
ATOM 764 C CA . SER A 1 99 ? 2.490 -5.450 9.754 1.00 98.62 99 SER A CA 1
ATOM 765 C C . SER A 1 99 ? 2.987 -5.647 8.318 1.00 98.62 99 SER A C 1
ATOM 767 O O . SER A 1 99 ? 3.629 -6.651 7.997 1.00 98.62 99 SER A O 1
ATOM 769 N N . SER A 1 100 ? 2.694 -4.689 7.434 1.00 98.62 100 SER A N 1
ATOM 770 C CA . SER A 1 100 ? 2.954 -4.783 5.995 1.00 98.62 100 SER A CA 1
ATOM 771 C C . SER A 1 100 ? 3.153 -3.408 5.355 1.00 98.62 100 SER A C 1
ATOM 773 O O . SER A 1 100 ? 2.840 -2.379 5.946 1.00 98.62 100 SER A O 1
ATOM 775 N N . VAL A 1 101 ? 3.639 -3.391 4.112 1.00 98.75 101 VAL A N 1
ATOM 776 C CA . VAL A 1 101 ? 3.861 -2.169 3.327 1.00 98.75 101 VAL A CA 1
ATOM 777 C C . VAL A 1 101 ? 3.109 -2.260 2.006 1.00 98.75 101 VAL A C 1
ATOM 779 O O . VAL A 1 101 ? 3.153 -3.276 1.318 1.00 98.75 101 VAL A O 1
ATOM 782 N N . MET A 1 102 ? 2.448 -1.170 1.631 1.00 98.75 102 MET A N 1
ATOM 783 C CA . MET A 1 102 ? 1.818 -0.981 0.331 1.00 98.75 102 MET A CA 1
ATOM 784 C C . MET A 1 102 ? 2.675 -0.031 -0.508 1.00 98.75 102 MET A C 1
ATOM 786 O O . MET A 1 102 ? 2.873 1.132 -0.142 1.00 98.75 102 MET A O 1
ATOM 790 N N . VAL A 1 103 ? 3.135 -0.497 -1.668 1.00 98.25 103 VAL A N 1
ATOM 791 C CA . VAL A 1 103 ? 3.960 0.276 -2.609 1.00 98.25 103 VAL A CA 1
ATOM 792 C C . VAL A 1 103 ? 3.120 0.643 -3.833 1.00 98.25 103 VAL A C 1
ATOM 794 O O . VAL A 1 103 ? 2.452 -0.214 -4.395 1.00 98.25 103 VAL A O 1
ATOM 797 N N . ALA A 1 104 ? 3.136 1.919 -4.239 1.00 96.06 104 ALA A N 1
ATOM 798 C CA . ALA A 1 104 ? 2.330 2.409 -5.364 1.00 96.06 104 ALA A CA 1
ATOM 799 C C . ALA A 1 104 ? 3.196 2.955 -6.508 1.00 96.06 104 ALA A C 1
ATOM 801 O O . ALA A 1 104 ? 3.394 2.278 -7.510 1.00 96.06 104 ALA A O 1
ATOM 802 N N . ARG A 1 105 ? 3.750 4.169 -6.363 1.00 95.12 105 ARG A N 1
ATOM 803 C CA . ARG A 1 105 ? 4.496 4.833 -7.451 1.00 95.12 105 ARG A CA 1
ATOM 804 C C . ARG A 1 105 ? 5.707 4.017 -7.895 1.00 95.12 105 ARG A C 1
ATOM 806 O O . ARG A 1 105 ? 5.877 3.823 -9.089 1.00 95.12 105 ARG A O 1
ATOM 813 N N . GLN A 1 106 ? 6.479 3.507 -6.937 1.00 96.19 106 GLN A N 1
ATOM 814 C CA . GLN A 1 106 ? 7.672 2.721 -7.241 1.00 96.19 106 GLN A CA 1
ATOM 815 C C . GLN A 1 106 ? 7.326 1.413 -7.962 1.00 96.19 106 GLN A C 1
ATOM 817 O O . GLN A 1 106 ? 7.986 1.077 -8.933 1.00 96.19 106 GLN A O 1
ATOM 822 N N . ALA A 1 107 ? 6.262 0.720 -7.546 1.00 96.94 107 ALA A N 1
ATOM 823 C CA . ALA A 1 107 ? 5.800 -0.500 -8.209 1.00 96.94 107 ALA A CA 1
ATOM 824 C C . ALA A 1 107 ? 5.310 -0.231 -9.642 1.00 96.94 107 ALA A C 1
ATOM 826 O O . ALA A 1 107 ? 5.491 -1.060 -10.523 1.00 96.94 107 ALA A O 1
ATOM 827 N N . LEU A 1 108 ? 4.725 0.945 -9.890 1.00 95.12 108 LEU A N 1
ATOM 828 C CA . LEU A 1 108 ? 4.287 1.347 -11.225 1.00 95.12 108 LEU A CA 1
ATOM 829 C C . LEU A 1 108 ? 5.464 1.656 -12.170 1.00 95.12 108 LEU A C 1
ATOM 831 O O . LEU A 1 108 ? 5.358 1.404 -13.364 1.00 95.12 108 LEU A O 1
ATOM 835 N N . SER A 1 109 ? 6.566 2.220 -11.663 1.00 94.94 109 SER A N 1
ATOM 836 C CA . SER A 1 109 ? 7.763 2.512 -12.471 1.00 94.94 109 SER A CA 1
ATOM 837 C C . SER A 1 109 ? 8.778 1.367 -12.521 1.00 94.94 109 SER A C 1
ATOM 839 O O . SER A 1 109 ? 9.609 1.327 -13.419 1.00 94.94 109 SER A O 1
ATOM 841 N N . CYS A 1 110 ? 8.747 0.468 -11.540 1.00 96.50 110 CYS A N 1
ATOM 842 C CA . CYS A 1 110 ? 9.644 -0.674 -11.394 1.00 96.50 110 CYS A CA 1
ATOM 843 C C . CYS A 1 110 ? 8.877 -1.820 -10.703 1.00 96.50 110 CYS A C 1
ATOM 845 O O . CYS A 1 110 ? 8.972 -1.991 -9.483 1.00 96.50 110 CYS A O 1
ATOM 847 N N . PRO A 1 111 ? 8.077 -2.595 -11.459 1.00 96.25 111 PRO A N 1
ATOM 848 C CA . PRO A 1 111 ? 7.322 -3.728 -10.922 1.00 96.25 111 PRO A CA 1
ATOM 849 C C . PRO A 1 111 ? 8.206 -4.759 -10.212 1.00 96.25 111 PRO A C 1
ATOM 851 O O . PRO A 1 111 ? 7.804 -5.346 -9.206 1.00 96.25 111 PRO A O 1
ATOM 854 N N . SER A 1 112 ? 9.442 -4.932 -10.685 1.00 97.69 112 SER A N 1
ATOM 855 C CA . SER A 1 112 ? 10.438 -5.821 -10.085 1.00 97.69 112 SER A CA 1
ATOM 856 C C . SER A 1 112 ? 10.911 -5.422 -8.681 1.00 97.69 112 SER A C 1
ATOM 858 O O . SER A 1 112 ? 11.640 -6.200 -8.071 1.00 97.69 112 SER A O 1
ATOM 860 N N . VAL A 1 113 ? 10.480 -4.284 -8.118 1.00 98.12 113 VAL A N 1
ATOM 861 C CA . VAL A 1 113 ? 10.839 -3.853 -6.748 1.00 98.12 113 VAL A CA 1
ATOM 862 C C . VAL A 1 113 ? 10.497 -4.883 -5.664 1.00 98.12 113 VAL A C 1
ATOM 864 O O . VAL A 1 113 ? 11.112 -4.900 -4.604 1.00 98.12 113 VAL A O 1
ATOM 867 N N . PHE A 1 114 ? 9.543 -5.780 -5.925 1.00 98.19 114 PHE A N 1
ATOM 868 C CA . PHE A 1 114 ? 9.152 -6.834 -4.986 1.00 98.19 114 PHE A CA 1
ATOM 869 C C . PHE A 1 114 ? 10.049 -8.082 -5.024 1.00 98.19 114 PHE A C 1
ATOM 871 O O . PHE A 1 114 ? 9.850 -8.999 -4.225 1.00 98.19 114 PHE A O 1
ATOM 878 N N . ARG A 1 115 ? 11.013 -8.159 -5.948 1.00 98.06 115 ARG A N 1
ATOM 879 C CA . ARG A 1 115 ? 11.913 -9.311 -6.078 1.00 98.06 115 ARG A CA 1
ATOM 880 C C . ARG A 1 115 ? 12.995 -9.279 -5.004 1.00 98.06 115 ARG A C 1
ATOM 882 O O . ARG A 1 115 ? 13.743 -8.313 -4.905 1.00 98.06 115 ARG A O 1
ATOM 889 N N . ARG A 1 116 ? 13.135 -10.391 -4.279 1.00 97.31 116 ARG A N 1
ATOM 890 C CA . ARG A 1 116 ? 14.201 -10.583 -3.279 1.00 97.31 116 ARG A CA 1
ATOM 891 C C . ARG A 1 116 ? 15.602 -10.605 -3.890 1.00 97.31 116 ARG A C 1
ATOM 893 O O . ARG A 1 116 ? 16.544 -10.174 -3.250 1.00 97.31 116 ARG A O 1
ATOM 900 N N . ASP A 1 117 ? 15.723 -11.068 -5.132 1.00 96.81 117 ASP A N 1
ATOM 901 C CA . ASP A 1 117 ? 17.011 -11.177 -5.832 1.00 96.81 117 ASP A CA 1
ATOM 902 C C . ASP A 1 117 ? 17.441 -9.862 -6.509 1.00 96.81 117 ASP A C 1
ATOM 904 O O . ASP A 1 117 ? 18.367 -9.847 -7.318 1.00 96.81 117 ASP A O 1
ATOM 908 N N . GLY A 1 118 ? 16.735 -8.764 -6.228 1.00 96.62 118 GLY A N 1
ATOM 909 C CA . GLY A 1 118 ? 16.970 -7.459 -6.830 1.00 96.62 118 GLY A CA 1
ATOM 910 C C . GLY A 1 118 ? 16.050 -7.132 -8.008 1.00 96.62 118 GLY A C 1
ATOM 911 O O . GLY A 1 118 ? 15.367 -7.988 -8.592 1.00 96.62 118 GLY A O 1
ATOM 912 N N . THR A 1 119 ? 16.035 -5.840 -8.336 1.00 97.38 119 THR A N 1
ATOM 913 C CA . THR A 1 119 ? 15.243 -5.266 -9.425 1.00 97.38 119 THR A CA 1
ATOM 914 C C . THR A 1 119 ? 15.790 -5.668 -10.790 1.00 97.38 119 THR A C 1
ATOM 916 O O . THR A 1 119 ? 16.974 -5.956 -10.966 1.00 97.38 119 THR A O 1
ATOM 919 N N . LEU A 1 120 ? 14.904 -5.691 -11.779 1.00 96.81 120 LEU A N 1
ATOM 920 C CA . LEU A 1 120 ? 15.259 -5.926 -13.170 1.00 96.81 120 LEU A CA 1
ATOM 921 C C . LEU A 1 120 ? 15.531 -4.598 -13.881 1.00 96.81 120 LEU A C 1
ATOM 923 O O . LEU A 1 120 ? 15.128 -3.520 -13.441 1.00 96.81 120 LEU A O 1
ATOM 927 N N . SER A 1 121 ? 16.192 -4.676 -15.035 1.00 94.81 121 SER A N 1
ATOM 928 C CA . SER A 1 121 ? 16.213 -3.558 -15.978 1.00 94.81 121 SER A CA 1
ATOM 929 C C . SER A 1 121 ? 14.795 -3.244 -16.463 1.00 94.81 121 SER A C 1
ATOM 931 O O . SER A 1 121 ? 14.006 -4.162 -16.682 1.00 94.81 121 SER A O 1
ATOM 933 N N . PHE A 1 122 ? 14.513 -1.970 -16.734 1.00 91.75 122 PHE A N 1
ATOM 934 C CA . PHE A 1 122 ? 13.193 -1.527 -17.197 1.00 91.75 122 PHE A CA 1
ATOM 935 C C . PHE A 1 122 ? 12.710 -2.251 -18.470 1.00 91.75 122 PHE A C 1
ATOM 937 O O . PHE A 1 122 ? 11.522 -2.532 -18.569 1.00 91.75 122 PHE A O 1
ATOM 944 N N . ASP A 1 123 ? 13.608 -2.603 -19.402 1.00 93.12 123 ASP A N 1
ATOM 945 C CA . ASP A 1 123 ? 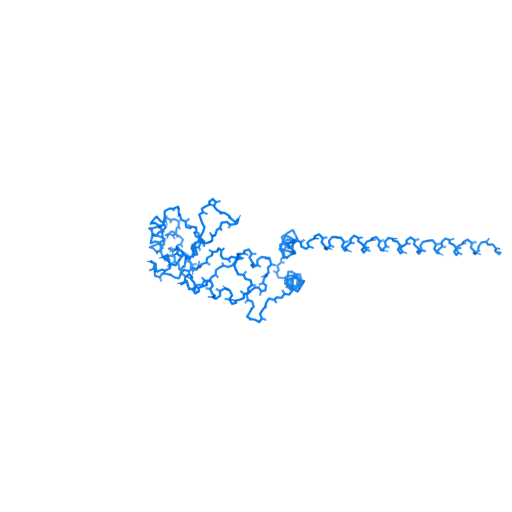13.254 -3.364 -20.612 1.00 93.12 123 ASP A CA 1
ATOM 946 C C . ASP A 1 123 ? 12.683 -4.742 -20.254 1.00 93.12 123 ASP A C 1
ATOM 948 O O . ASP A 1 123 ? 11.617 -5.117 -20.726 1.00 93.12 123 ASP A O 1
ATOM 952 N N . ARG A 1 124 ? 13.329 -5.453 -19.321 1.00 95.94 124 ARG A N 1
ATOM 953 C CA . ARG A 1 124 ? 12.847 -6.743 -18.802 1.00 95.94 124 ARG A CA 1
ATOM 954 C C . ARG A 1 124 ? 11.525 -6.623 -18.046 1.00 95.94 124 ARG A C 1
ATOM 956 O O . ARG A 1 124 ? 10.701 -7.524 -18.144 1.00 95.94 124 ARG A O 1
ATOM 963 N N . ASP A 1 125 ? 11.312 -5.539 -17.300 1.00 95.56 125 ASP A N 1
ATOM 964 C CA . ASP A 1 125 ? 10.020 -5.285 -16.646 1.00 95.56 125 ASP A CA 1
ATOM 965 C C . ASP A 1 125 ? 8.900 -5.056 -17.675 1.00 95.56 125 ASP A C 1
ATOM 967 O O . ASP A 1 125 ? 7.792 -5.561 -17.494 1.00 95.56 125 ASP A O 1
ATOM 971 N N . ILE A 1 126 ? 9.190 -4.346 -18.771 1.00 93.94 126 ILE A N 1
ATOM 972 C CA . ILE A 1 126 ? 8.248 -4.141 -19.881 1.00 93.94 126 ILE A CA 1
ATOM 973 C C . ILE A 1 126 ? 7.975 -5.454 -20.614 1.00 93.94 126 ILE A C 1
ATOM 975 O O . ILE A 1 126 ? 6.812 -5.771 -20.839 1.00 93.94 126 ILE A O 1
ATOM 979 N N . GLU A 1 127 ? 9.013 -6.217 -20.962 1.00 93.38 127 GLU A N 1
ATOM 980 C CA . GLU A 1 127 ? 8.882 -7.522 -21.622 1.00 93.38 127 GLU A CA 1
ATOM 981 C C . GLU A 1 127 ? 8.001 -8.462 -20.797 1.00 93.38 127 GLU A C 1
ATOM 983 O O . GLU A 1 127 ? 6.995 -8.942 -21.303 1.00 93.38 127 GLU A O 1
ATOM 988 N N . ASN A 1 128 ? 8.290 -8.629 -19.502 1.00 92.94 128 ASN A N 1
ATOM 989 C CA . ASN A 1 128 ? 7.487 -9.484 -18.627 1.00 92.94 128 ASN A CA 1
ATOM 990 C C . ASN A 1 128 ? 6.021 -9.014 -18.532 1.00 92.94 128 ASN A C 1
ATOM 992 O O . ASN A 1 128 ? 5.111 -9.840 -18.479 1.00 92.94 128 ASN A O 1
ATOM 996 N N . PHE A 1 129 ? 5.777 -7.698 -18.487 1.00 91.31 129 PHE A N 1
ATOM 997 C CA . PHE A 1 129 ? 4.418 -7.150 -18.461 1.00 91.31 129 PHE A CA 1
ATOM 998 C C . PHE A 1 129 ? 3.676 -7.401 -19.780 1.00 91.31 129 PHE A C 1
ATOM 1000 O O . PHE A 1 129 ? 2.520 -7.814 -19.764 1.00 91.31 129 PHE A O 1
ATOM 1007 N N . LEU A 1 130 ? 4.331 -7.184 -20.922 1.00 89.88 130 LEU A N 1
ATOM 1008 C CA . LEU A 1 130 ? 3.746 -7.436 -22.238 1.00 89.88 130 LEU A CA 1
ATOM 1009 C C . LEU A 1 130 ? 3.530 -8.926 -22.491 1.00 89.88 130 LEU A C 1
ATOM 1011 O O . LEU A 1 130 ? 2.518 -9.281 -23.086 1.00 89.88 130 LEU A O 1
ATOM 1015 N N . ASP A 1 131 ? 4.424 -9.791 -22.019 1.00 89.88 131 ASP A N 1
ATOM 1016 C CA . ASP A 1 131 ? 4.246 -11.238 -22.089 1.00 89.88 131 ASP A CA 1
ATOM 1017 C C . ASP A 1 131 ? 3.022 -11.673 -21.277 1.00 89.88 131 ASP A C 1
ATOM 1019 O O . ASP A 1 131 ? 2.216 -12.462 -21.765 1.00 89.88 131 ASP A O 1
ATOM 1023 N N . LEU A 1 132 ? 2.827 -11.111 -20.077 1.00 86.06 132 LEU A N 1
ATOM 1024 C CA . LEU A 1 132 ? 1.631 -11.363 -19.270 1.00 86.06 132 LEU A CA 1
ATOM 1025 C C . LEU A 1 132 ? 0.354 -10.907 -19.987 1.00 86.06 132 LEU A C 1
ATOM 1027 O O . LEU A 1 132 ? -0.629 -11.636 -19.996 1.00 86.06 132 LEU A O 1
ATOM 1031 N N . VAL A 1 133 ? 0.356 -9.715 -20.586 1.00 83.88 133 VAL A N 1
ATOM 1032 C CA . VAL A 1 133 ? -0.837 -9.161 -21.244 1.00 83.88 133 VAL A CA 1
ATOM 1033 C C . VAL A 1 133 ? -1.144 -9.866 -22.572 1.00 83.88 133 VAL A C 1
ATOM 1035 O O . VAL A 1 133 ? -2.299 -10.168 -22.846 1.00 83.88 133 VAL A O 1
ATOM 1038 N N . ASN A 1 134 ? -0.130 -10.147 -23.396 1.00 78.56 134 ASN A N 1
ATOM 1039 C CA . ASN A 1 134 ? -0.320 -10.667 -24.754 1.00 78.56 134 ASN A CA 1
ATOM 1040 C C . ASN A 1 134 ? -0.353 -12.196 -24.817 1.00 78.56 134 ASN A C 1
ATOM 1042 O O . ASN A 1 134 ? -1.157 -12.761 -25.555 1.00 78.56 134 ASN A O 1
ATOM 1046 N N . ASN A 1 135 ? 0.532 -12.878 -24.082 1.00 69.44 135 ASN A N 1
ATOM 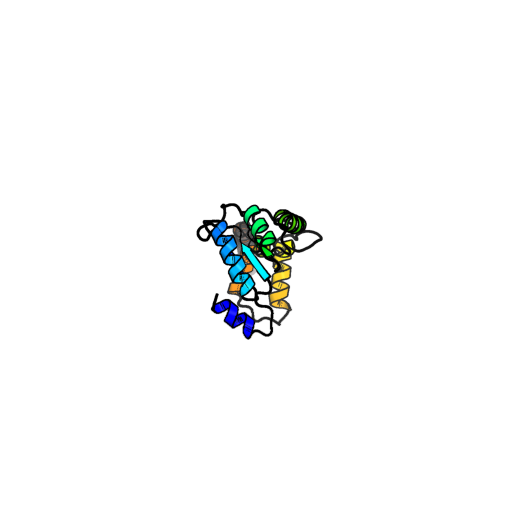1047 C CA . ASN A 1 135 ? 0.694 -14.327 -24.228 1.00 69.44 135 ASN A CA 1
ATOM 1048 C C . ASN A 1 135 ? -0.233 -15.108 -23.304 1.00 69.44 135 ASN A C 1
ATOM 1050 O O . ASN A 1 135 ? -0.571 -16.245 -23.626 1.00 69.44 135 ASN A O 1
ATOM 1054 N N . ALA A 1 136 ? -0.672 -14.522 -22.185 1.00 61.28 136 ALA A N 1
ATOM 1055 C CA . ALA A 1 136 ? -1.572 -15.233 -21.286 1.00 61.28 136 ALA A CA 1
ATOM 1056 C C . ALA A 1 136 ? -2.942 -15.514 -21.928 1.00 61.28 136 ALA A C 1
ATOM 1058 O O . ALA A 1 136 ? -3.627 -16.399 -21.442 1.00 61.28 136 ALA A O 1
ATOM 1059 N N . CYS A 1 137 ? -3.362 -14.808 -22.995 1.00 52.44 137 CYS A N 1
ATOM 1060 C CA . CYS A 1 137 ? -4.707 -14.904 -23.610 1.00 52.44 137 CYS A CA 1
ATOM 1061 C C . CYS A 1 137 ? -5.889 -14.772 -22.620 1.00 52.44 137 CYS A C 1
ATOM 1063 O O . CYS A 1 137 ? -7.044 -14.938 -23.003 1.00 52.44 137 CYS A O 1
ATOM 1065 N N . GLU A 1 138 ? -5.610 -14.486 -21.350 1.00 61.59 138 GLU A N 1
ATOM 1066 C CA . GLU A 1 138 ? -6.558 -14.578 -20.244 1.00 61.59 138 GLU A CA 1
ATOM 1067 C C . GLU A 1 138 ? -7.262 -13.245 -19.980 1.00 61.59 138 GLU A C 1
ATOM 1069 O O . GLU A 1 138 ? -8.328 -13.223 -19.366 1.00 61.59 138 GLU A O 1
ATOM 1074 N N . PHE A 1 139 ? -6.704 -12.134 -20.468 1.00 67.69 139 PHE A N 1
ATOM 1075 C CA . PHE A 1 139 ? -7.180 -10.793 -20.157 1.00 67.69 139 PHE A CA 1
ATOM 1076 C C . PHE A 1 139 ? -7.258 -9.970 -21.451 1.00 67.69 139 PHE A C 1
ATOM 1078 O O . PHE A 1 139 ? -6.230 -9.619 -22.024 1.00 67.69 139 PHE A O 1
ATOM 1085 N N . ASP A 1 140 ? -8.475 -9.679 -21.926 1.00 76.44 140 ASP A N 1
ATOM 1086 C CA . ASP A 1 140 ? -8.763 -8.754 -23.041 1.00 76.44 140 ASP A CA 1
ATOM 1087 C C . ASP A 1 140 ? -8.481 -7.303 -22.605 1.00 76.44 140 ASP A C 1
ATOM 1089 O O . ASP A 1 140 ? -9.374 -6.469 -22.438 1.00 76.44 140 ASP A O 1
ATOM 1093 N N . GLU A 1 141 ? -7.217 -7.034 -22.276 1.00 80.88 141 GLU A N 1
ATOM 1094 C CA . GLU A 1 141 ? -6.794 -5.776 -21.683 1.00 80.88 141 GLU A CA 1
ATOM 1095 C C . GLU A 1 141 ? -6.732 -4.682 -22.748 1.00 80.88 141 GLU A C 1
ATOM 1097 O O . GLU A 1 141 ? -6.215 -4.853 -23.857 1.00 80.88 141 GLU A O 1
ATOM 1102 N N . ASN A 1 142 ? -7.228 -3.499 -22.398 1.00 86.25 142 ASN A N 1
ATOM 1103 C CA . ASN A 1 142 ? -7.276 -2.401 -23.343 1.00 86.25 142 ASN A CA 1
ATOM 1104 C C . ASN A 1 142 ? -5.860 -1.895 -23.665 1.00 86.25 142 ASN A C 1
ATOM 1106 O O . ASN A 1 142 ? -5.122 -1.452 -22.782 1.00 86.25 142 ASN A O 1
ATOM 1110 N N . TYR A 1 143 ? -5.516 -1.840 -24.954 1.00 86.31 143 TYR A N 1
ATOM 1111 C CA . TYR A 1 143 ? -4.201 -1.378 -25.414 1.00 86.31 143 TYR A CA 1
ATOM 1112 C C . TYR A 1 143 ? -3.810 0.018 -24.890 1.00 86.31 143 TYR A C 1
ATOM 1114 O O . TYR A 1 143 ? -2.624 0.306 -24.733 1.00 86.31 143 TYR A O 1
ATOM 1122 N N . THR A 1 144 ? -4.776 0.901 -24.609 1.00 90.56 144 THR A N 1
ATOM 1123 C CA . THR A 1 144 ? -4.522 2.238 -24.048 1.00 90.56 144 THR A CA 1
ATOM 1124 C C . THR A 1 144 ? -4.018 2.143 -22.612 1.00 90.56 144 THR A C 1
ATOM 1126 O O . THR A 1 144 ? -3.092 2.868 -22.243 1.00 90.56 144 THR A O 1
ATOM 1129 N N . MET A 1 145 ? -4.561 1.214 -21.820 1.00 90.44 145 MET A N 1
ATOM 1130 C CA . MET A 1 145 ? -4.098 0.949 -20.458 1.00 90.44 145 MET A CA 1
ATOM 1131 C C . MET A 1 145 ? -2.730 0.273 -20.462 1.00 90.44 145 MET A C 1
ATOM 1133 O O . MET A 1 145 ? -1.828 0.728 -19.756 1.00 90.44 145 MET A O 1
ATOM 1137 N N . THR A 1 146 ? -2.528 -0.718 -21.331 1.00 90.62 146 THR A N 1
ATOM 1138 C CA . THR A 1 146 ? -1.219 -1.355 -21.535 1.00 90.62 146 THR A CA 1
ATOM 1139 C C . THR A 1 146 ? -0.162 -0.321 -21.920 1.00 90.62 146 THR A C 1
ATOM 1141 O O . THR A 1 146 ? 0.889 -0.229 -21.283 1.00 90.62 146 THR A O 1
ATOM 1144 N N . LYS A 1 147 ? -0.466 0.542 -22.899 1.00 91.31 147 LYS A N 1
ATOM 1145 C CA . LYS A 1 147 ? 0.405 1.652 -23.307 1.00 91.31 147 LYS A CA 1
ATOM 1146 C C . LYS A 1 147 ? 0.709 2.588 -22.141 1.00 91.31 147 LYS A C 1
ATOM 1148 O O . LYS A 1 147 ? 1.866 2.965 -21.962 1.00 91.31 147 LYS A O 1
ATOM 1153 N N . TYR A 1 148 ? -0.299 2.959 -21.351 1.00 92.62 148 TYR A N 1
ATOM 1154 C CA . TYR A 1 148 ? -0.110 3.816 -20.184 1.00 92.62 148 TYR A CA 1
ATOM 1155 C C . TYR A 1 148 ? 0.864 3.186 -19.182 1.00 92.62 148 TYR A C 1
ATOM 1157 O O . TYR A 1 148 ? 1.820 3.845 -18.779 1.00 92.62 148 TYR A O 1
ATOM 1165 N N . VAL A 1 149 ? 0.690 1.912 -18.819 1.00 93.12 149 VAL A N 1
ATOM 1166 C CA . VAL A 1 149 ? 1.590 1.223 -17.875 1.00 93.12 149 VAL A CA 1
ATOM 1167 C C . VAL A 1 149 ? 3.021 1.181 -18.410 1.00 93.12 149 VAL A C 1
ATOM 1169 O O . VAL A 1 149 ? 3.942 1.596 -17.705 1.00 93.12 149 VAL A O 1
ATOM 1172 N N . VAL A 1 150 ? 3.213 0.799 -19.677 1.00 93.00 150 VAL A N 1
ATOM 1173 C CA . VAL A 1 150 ? 4.539 0.791 -20.319 1.00 93.00 150 VAL A CA 1
ATOM 1174 C C . VAL A 1 150 ? 5.183 2.179 -20.276 1.00 93.00 150 VAL A C 1
ATOM 1176 O O . VAL A 1 150 ? 6.353 2.315 -19.922 1.00 93.00 150 VAL A O 1
ATOM 1179 N N . GLN A 1 151 ? 4.422 3.242 -20.553 1.00 92.75 151 GLN A N 1
ATOM 1180 C CA . GLN A 1 151 ? 4.921 4.615 -20.449 1.00 92.75 151 GLN A CA 1
ATOM 1181 C C . GLN A 1 151 ? 5.360 4.973 -19.023 1.00 92.75 151 GLN A C 1
ATOM 1183 O O . GLN A 1 151 ? 6.354 5.683 -18.845 1.00 92.75 151 GLN A O 1
ATOM 1188 N N . ARG A 1 152 ? 4.662 4.484 -17.992 1.00 94.50 152 ARG A N 1
ATOM 1189 C CA . ARG A 1 152 ? 5.042 4.735 -16.594 1.00 94.50 152 ARG A CA 1
ATOM 1190 C C . ARG A 1 152 ? 6.310 3.985 -16.185 1.00 94.50 152 ARG A C 1
ATOM 1192 O O . ARG A 1 152 ? 7.093 4.566 -15.437 1.00 94.50 152 ARG A O 1
ATOM 1199 N N . ILE A 1 153 ? 6.549 2.787 -16.720 1.00 94.44 153 ILE A N 1
ATOM 1200 C CA . ILE A 1 153 ? 7.815 2.056 -16.538 1.00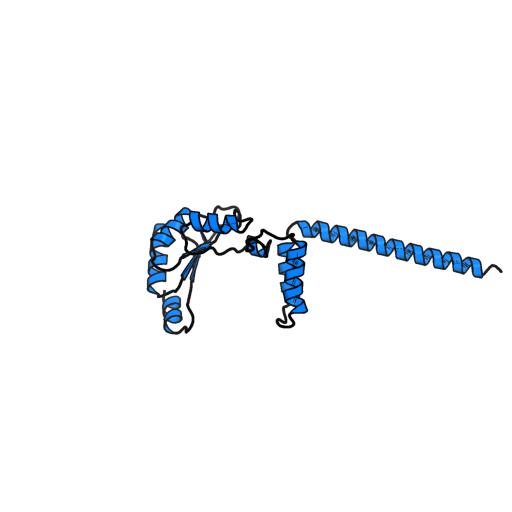 94.44 153 ILE A CA 1
ATOM 1201 C C . ILE A 1 153 ? 8.964 2.773 -17.267 1.00 94.44 153 ILE A C 1
ATOM 1203 O O . ILE A 1 153 ? 10.040 2.968 -16.705 1.00 94.44 153 ILE A O 1
ATOM 1207 N N . LEU A 1 154 ? 8.728 3.251 -18.495 1.00 92.38 154 LEU A N 1
ATOM 1208 C CA . LEU A 1 154 ? 9.726 4.010 -19.261 1.00 92.38 154 LEU A CA 1
ATOM 1209 C C . LEU A 1 154 ? 10.116 5.336 -18.586 1.00 92.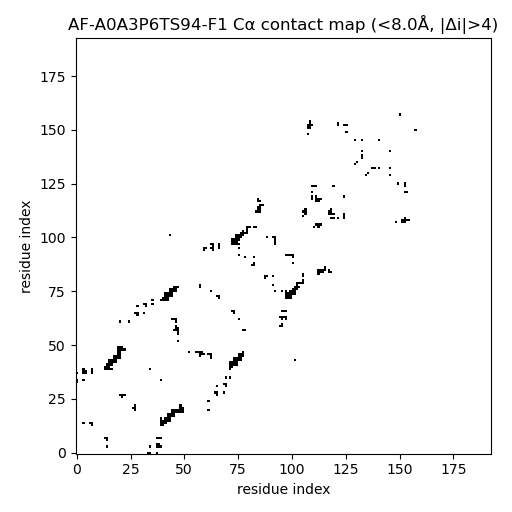38 154 LEU A C 1
ATOM 1211 O O . LEU A 1 154 ? 11.270 5.764 -18.675 1.00 92.38 154 LEU A O 1
ATOM 1215 N N . GLY A 1 155 ? 9.170 6.011 -17.926 1.00 87.69 155 GLY A N 1
ATOM 1216 C CA . GLY A 1 155 ? 9.413 7.288 -17.251 1.00 87.69 155 GLY A CA 1
ATOM 1217 C C . GLY A 1 155 ? 10.068 8.324 -18.177 1.00 87.69 155 GLY A C 1
ATOM 1218 O O . GLY A 1 155 ? 9.611 8.552 -19.293 1.00 87.69 155 GLY A O 1
ATOM 1219 N N . GLY A 1 156 ? 11.175 8.938 -17.744 1.00 82.75 156 GLY A N 1
ATOM 1220 C CA . GLY A 1 156 ? 11.919 9.920 -18.552 1.00 82.75 156 GLY A CA 1
ATOM 1221 C C . GLY A 1 156 ? 12.635 9.344 -19.784 1.00 82.75 156 GLY A C 1
ATOM 1222 O O . GLY A 1 156 ? 13.054 10.099 -20.658 1.00 82.75 156 GLY A O 1
ATOM 1223 N N . LYS A 1 157 ? 12.757 8.014 -19.898 1.00 81.25 157 LYS A N 1
ATOM 1224 C CA . LYS A 1 157 ? 13.441 7.347 -21.022 1.00 81.25 157 LYS A CA 1
ATOM 1225 C C . LYS A 1 157 ? 12.593 7.288 -22.292 1.00 81.25 157 LYS A C 1
ATOM 1227 O O . LYS A 1 157 ? 13.103 6.908 -23.341 1.00 81.25 157 LYS A O 1
ATOM 1232 N N . GLN A 1 158 ? 11.327 7.703 -22.222 1.00 75.56 158 GLN A N 1
ATOM 1233 C CA . GLN A 1 158 ? 10.432 7.770 -23.379 1.00 75.56 158 GLN A CA 1
ATOM 1234 C C . GLN A 1 158 ? 11.043 8.569 -24.538 1.00 75.56 158 GLN A C 1
ATOM 1236 O O . GLN A 1 158 ? 10.971 8.129 -25.681 1.00 75.56 158 GLN A O 1
ATOM 1241 N N . LEU A 1 159 ? 11.698 9.701 -24.246 1.00 71.38 159 LEU A N 1
ATOM 1242 C CA . LEU A 1 159 ? 12.340 10.520 -25.276 1.00 71.38 159 LEU A CA 1
ATOM 1243 C C . LEU A 1 159 ? 13.445 9.743 -25.990 1.00 71.38 159 LEU A C 1
ATOM 1245 O O . LEU A 1 159 ? 13.470 9.718 -27.213 1.00 71.38 159 LEU A O 1
ATOM 1249 N N . ALA A 1 160 ? 14.312 9.050 -25.250 1.00 67.56 160 ALA A N 1
ATOM 1250 C CA . ALA A 1 160 ? 15.401 8.270 -25.836 1.00 67.56 160 ALA A CA 1
ATOM 1251 C C . ALA A 1 160 ? 14.891 7.163 -26.778 1.00 67.56 160 ALA A C 1
ATOM 1253 O O . ALA A 1 160 ? 15.482 6.929 -27.830 1.00 67.56 160 ALA A O 1
ATOM 1254 N N . VAL A 1 161 ? 13.768 6.519 -26.438 1.00 67.50 161 VAL A N 1
ATOM 1255 C CA . VAL A 1 161 ? 13.125 5.510 -27.299 1.00 67.50 161 VAL A CA 1
ATOM 1256 C C . VAL A 1 161 ? 12.551 6.142 -28.571 1.00 67.50 161 VAL A C 1
ATOM 1258 O O . VAL A 1 161 ? 12.707 5.583 -29.658 1.00 67.50 161 VAL A O 1
ATOM 1261 N N . ILE A 1 162 ? 11.921 7.314 -28.455 1.00 66.25 162 ILE A N 1
ATOM 1262 C CA . ILE A 1 162 ? 11.370 8.053 -29.600 1.00 66.25 162 ILE A CA 1
ATOM 1263 C C . ILE A 1 162 ? 12.492 8.492 -30.545 1.00 66.25 162 ILE A C 1
ATOM 1265 O O . ILE A 1 162 ? 12.411 8.209 -31.737 1.00 66.25 162 ILE A O 1
ATOM 1269 N N . TRP A 1 163 ? 13.557 9.105 -30.020 1.00 60.38 163 TRP A N 1
ATOM 1270 C CA . TRP A 1 163 ? 14.714 9.532 -30.814 1.00 60.38 163 TRP A CA 1
ATOM 1271 C C . TRP A 1 163 ? 15.368 8.353 -31.533 1.00 60.38 163 TRP A C 1
ATOM 1273 O O . TRP A 1 163 ? 15.574 8.409 -32.740 1.00 60.38 163 TRP A O 1
ATOM 1283 N N . ARG A 1 164 ? 15.584 7.231 -30.837 1.00 68.06 164 ARG A N 1
ATOM 1284 C CA . ARG A 1 164 ? 16.158 6.029 -31.456 1.00 68.06 164 ARG A CA 1
ATOM 1285 C C . ARG A 1 164 ? 15.260 5.429 -32.541 1.00 68.06 164 ARG A C 1
ATOM 1287 O O . ARG A 1 164 ? 15.760 4.923 -33.541 1.00 68.06 164 ARG A O 1
ATOM 1294 N N . SER A 1 165 ? 13.942 5.489 -32.360 1.00 65.56 165 SER A N 1
ATOM 1295 C CA . SER A 1 165 ? 12.977 5.042 -33.373 1.00 65.56 165 SER A CA 1
ATOM 1296 C C . SER A 1 165 ? 12.955 5.972 -34.589 1.00 65.56 165 SER A C 1
ATOM 1298 O O . SER A 1 165 ? 12.859 5.485 -35.713 1.00 65.56 165 SER A O 1
ATOM 1300 N N . ALA A 1 166 ? 13.093 7.285 -34.378 1.00 66.25 166 ALA A N 1
ATOM 1301 C CA . ALA A 1 166 ? 13.209 8.273 -35.447 1.00 66.25 166 ALA A CA 1
ATOM 1302 C C . ALA A 1 166 ? 14.501 8.077 -36.258 1.00 66.25 166 ALA A C 1
ATOM 1304 O O . ALA A 1 166 ? 14.428 7.963 -37.475 1.00 66.25 166 ALA A O 1
ATOM 1305 N N . GLU A 1 167 ? 15.651 7.897 -35.601 1.00 65.56 167 GLU A N 1
ATOM 1306 C CA . GLU A 1 167 ? 16.936 7.607 -36.261 1.00 65.56 167 GLU A CA 1
ATOM 1307 C C . GLU A 1 167 ? 16.903 6.299 -37.071 1.00 65.56 167 GLU A C 1
ATOM 1309 O O . GLU A 1 167 ? 17.445 6.215 -38.174 1.00 65.56 167 GLU A O 1
ATOM 1314 N N . LEU A 1 168 ? 16.265 5.250 -36.540 1.00 62.84 168 LEU A N 1
ATOM 1315 C CA . LEU A 1 168 ? 16.066 3.989 -37.263 1.00 62.84 168 LEU A CA 1
ATOM 1316 C C . LEU A 1 168 ? 15.102 4.152 -38.447 1.00 62.84 168 LEU A C 1
ATOM 1318 O O . LEU A 1 168 ? 15.289 3.506 -39.479 1.00 62.84 168 LEU A O 1
ATOM 1322 N N . GLY A 1 169 ? 14.084 5.004 -38.305 1.00 62.03 169 GLY A N 1
ATOM 1323 C CA . GLY A 1 169 ? 13.164 5.377 -39.376 1.00 62.03 169 GLY A CA 1
ATOM 1324 C C . GLY A 1 169 ? 13.872 6.128 -40.501 1.00 62.03 169 GLY A C 1
ATOM 1325 O O . GLY A 1 169 ? 13.759 5.730 -41.656 1.00 62.03 169 GLY A O 1
ATOM 1326 N N . GLU A 1 170 ? 14.672 7.138 -40.164 1.00 61.06 170 GLU A N 1
ATOM 1327 C CA . GLU A 1 170 ? 15.502 7.884 -41.114 1.00 61.06 170 GLU A CA 1
ATOM 1328 C C . GLU A 1 170 ? 16.491 6.969 -41.834 1.00 61.06 170 GLU A C 1
ATOM 1330 O O . GLU A 1 170 ? 16.583 7.016 -43.058 1.00 61.06 170 GLU A O 1
ATOM 1335 N N . LYS A 1 171 ? 17.161 6.059 -41.113 1.00 60.91 171 LYS A N 1
ATOM 1336 C CA . LYS A 1 171 ? 18.034 5.053 -41.737 1.00 60.91 171 LYS A CA 1
ATOM 1337 C C . LYS A 1 171 ? 17.281 4.159 -42.720 1.00 60.91 171 LYS A C 1
ATOM 1339 O O . LYS A 1 171 ? 17.798 3.926 -43.804 1.00 60.91 171 LYS A O 1
ATOM 1344 N N . LYS A 1 172 ? 16.071 3.698 -42.379 1.00 61.12 172 LYS A N 1
ATOM 1345 C CA . LYS A 1 172 ? 15.235 2.880 -43.279 1.00 61.12 172 LYS A CA 1
ATOM 1346 C C . LYS A 1 172 ? 14.762 3.642 -44.520 1.00 61.12 172 LYS A C 1
ATOM 1348 O O . LYS A 1 172 ? 14.654 3.042 -45.586 1.00 61.12 172 LYS A O 1
ATOM 1353 N N . ILE A 1 173 ? 14.459 4.934 -44.385 1.00 62.47 173 ILE A N 1
ATOM 1354 C CA . ILE A 1 173 ? 14.098 5.798 -45.518 1.00 62.47 173 ILE A CA 1
ATOM 1355 C C . ILE A 1 173 ? 15.319 5.989 -46.422 1.00 62.47 173 ILE A C 1
ATOM 1357 O O . ILE A 1 173 ? 15.221 5.794 -47.628 1.00 62.47 173 ILE A O 1
ATOM 1361 N N . ASN A 1 174 ? 16.487 6.273 -45.842 1.00 58.31 174 ASN A N 1
ATOM 1362 C CA . ASN A 1 174 ? 17.711 6.472 -46.614 1.00 58.31 174 ASN A CA 1
ATOM 1363 C C . ASN A 1 174 ? 18.167 5.203 -47.346 1.00 58.31 174 ASN A C 1
ATOM 1365 O O . ASN A 1 174 ? 18.615 5.295 -48.483 1.00 58.31 174 ASN A O 1
ATOM 1369 N N . THR A 1 175 ? 18.029 4.019 -46.739 1.00 61.28 175 THR A N 1
ATOM 1370 C CA . THR A 1 175 ? 18.339 2.752 -47.423 1.00 61.28 175 THR A CA 1
ATOM 1371 C C . THR A 1 175 ? 17.363 2.452 -48.558 1.00 61.28 175 THR A C 1
ATOM 1373 O O . THR A 1 175 ? 17.802 1.993 -49.602 1.00 61.28 175 THR A O 1
ATOM 1376 N N . ARG A 1 176 ? 16.066 2.762 -48.404 1.00 58.28 176 ARG A N 1
ATOM 1377 C CA . ARG A 1 176 ? 15.088 2.611 -49.498 1.00 58.28 176 ARG A CA 1
ATOM 1378 C C . ARG A 1 176 ? 15.373 3.551 -50.666 1.00 58.28 176 ARG A C 1
ATOM 1380 O O . ARG A 1 176 ? 15.348 3.109 -51.804 1.00 58.28 176 ARG A O 1
ATOM 1387 N N . ASN A 1 177 ? 15.697 4.812 -50.385 1.00 61.22 177 ASN A N 1
ATOM 1388 C CA . ASN A 1 177 ? 16.033 5.782 -51.430 1.00 61.22 177 ASN A CA 1
ATOM 1389 C C . ASN A 1 177 ? 17.335 5.406 -52.165 1.00 61.22 177 ASN A C 1
ATOM 1391 O O . ASN A 1 177 ? 17.459 5.651 -53.360 1.00 61.22 177 ASN A O 1
ATOM 1395 N N . ALA A 1 178 ? 18.306 4.805 -51.466 1.00 59.22 178 ALA A N 1
ATOM 1396 C CA . ALA A 1 178 ? 19.527 4.288 -52.085 1.00 59.22 178 ALA A CA 1
ATOM 1397 C C . ALA A 1 178 ? 19.248 3.074 -52.990 1.00 59.22 178 ALA A C 1
ATOM 1399 O O . ALA A 1 178 ? 19.769 3.011 -54.098 1.00 59.22 178 ALA A O 1
ATOM 1400 N N . GLU A 1 179 ? 18.380 2.152 -52.557 1.00 61.91 179 GLU A N 1
ATOM 1401 C CA . GLU A 1 179 ? 17.942 1.015 -53.376 1.00 61.91 179 GLU A CA 1
ATOM 1402 C C . GLU A 1 179 ? 17.143 1.469 -54.615 1.00 61.91 179 GLU A C 1
ATOM 1404 O O . GLU A 1 179 ? 17.365 0.941 -55.701 1.00 61.91 179 GLU A O 1
ATOM 1409 N N . GLU A 1 180 ? 16.268 2.476 -54.504 1.00 58.97 180 GLU A N 1
ATOM 1410 C CA . GLU A 1 180 ? 15.539 3.045 -55.653 1.00 58.97 180 GLU A CA 1
ATOM 1411 C C . GLU A 1 180 ? 16.477 3.734 -56.664 1.00 58.97 180 GLU A C 1
ATOM 1413 O O . GLU A 1 180 ? 16.327 3.539 -57.872 1.00 58.97 180 GLU A O 1
ATOM 1418 N N . HIS A 1 181 ? 17.503 4.455 -56.196 1.00 57.22 181 HIS A N 1
ATOM 1419 C CA . HIS A 1 181 ? 18.519 5.055 -57.069 1.00 57.22 181 HIS A CA 1
ATOM 1420 C C . HIS A 1 181 ? 19.415 4.022 -57.777 1.00 57.22 181 HIS A C 1
ATOM 1422 O O . HIS A 1 181 ? 19.801 4.237 -58.930 1.00 57.22 181 HIS A O 1
ATOM 1428 N N . ASP A 1 182 ? 19.721 2.890 -57.137 1.00 57.50 182 ASP A N 1
ATOM 1429 C CA . ASP A 1 182 ? 20.459 1.783 -57.764 1.00 57.50 182 ASP A CA 1
ATOM 1430 C C . ASP A 1 182 ? 19.609 1.009 -58.792 1.00 57.50 182 ASP A C 1
ATOM 1432 O O . ASP A 1 182 ? 20.141 0.457 -59.759 1.00 57.50 182 ASP A O 1
ATOM 1436 N N . TYR A 1 183 ? 18.280 0.990 -58.638 1.00 55.59 183 TYR A N 1
ATOM 1437 C CA . TYR A 1 183 ? 17.368 0.447 -59.651 1.00 55.59 183 TYR A CA 1
ATOM 1438 C C . TYR A 1 183 ? 17.245 1.364 -60.876 1.00 55.59 183 TYR A C 1
ATOM 1440 O O . TYR A 1 183 ? 17.297 0.877 -62.007 1.00 55.59 183 TYR A O 1
ATOM 1448 N N . GLU A 1 184 ? 17.116 2.680 -60.684 1.00 56.81 184 GLU A N 1
ATOM 1449 C CA . GLU A 1 184 ? 17.033 3.643 -61.795 1.00 56.81 184 GLU A CA 1
ATOM 1450 C C . GLU A 1 184 ? 18.349 3.762 -62.580 1.00 56.81 184 GLU A C 1
ATOM 1452 O O . GLU A 1 184 ? 18.330 3.935 -63.802 1.00 56.81 184 GLU A O 1
ATOM 1457 N N . SER A 1 185 ? 19.501 3.630 -61.915 1.00 57.25 185 SER A N 1
ATOM 1458 C CA . SER A 1 185 ? 20.808 3.649 -62.583 1.00 57.25 185 SER A CA 1
ATOM 1459 C C . SER A 1 185 ? 21.042 2.396 -63.441 1.00 57.25 185 SER A C 1
ATOM 1461 O O . SER A 1 185 ? 21.438 2.523 -64.599 1.00 57.25 185 SER A O 1
ATOM 1463 N N . ASN A 1 186 ? 20.690 1.205 -62.941 1.00 55.69 186 ASN A N 1
ATOM 1464 C CA . ASN A 1 186 ? 20.787 -0.049 -63.700 1.00 55.69 186 ASN A CA 1
ATOM 1465 C C . ASN A 1 186 ? 19.749 -0.164 -64.832 1.00 55.69 186 ASN A C 1
ATOM 1467 O O . ASN A 1 186 ? 20.013 -0.801 -65.852 1.00 55.69 186 ASN A O 1
ATOM 1471 N N . ALA A 1 187 ? 18.569 0.449 -64.687 1.00 56.00 187 ALA A N 1
ATOM 1472 C CA . ALA A 1 187 ? 17.560 0.480 -65.747 1.00 56.00 187 ALA A CA 1
ATOM 1473 C C . ALA A 1 187 ? 17.993 1.349 -66.942 1.00 56.00 187 ALA A C 1
ATOM 1475 O O . ALA A 1 187 ? 17.697 1.008 -68.087 1.00 56.00 187 ALA A O 1
ATOM 1476 N N . ASN A 1 188 ? 18.732 2.435 -66.693 1.00 54.22 188 ASN A N 1
ATOM 1477 C CA . ASN A 1 188 ? 19.263 3.291 -67.755 1.00 54.22 188 ASN A CA 1
ATOM 1478 C C . ASN A 1 188 ? 20.412 2.624 -68.535 1.00 54.22 188 ASN A C 1
ATOM 1480 O O . ASN A 1 188 ? 20.504 2.822 -69.746 1.00 54.22 188 ASN A O 1
ATOM 1484 N N . ASP A 1 189 ? 21.217 1.772 -67.893 1.00 54.88 189 ASP A N 1
ATOM 1485 C CA . ASP A 1 189 ? 22.316 1.034 -68.543 1.00 54.88 189 ASP A CA 1
ATOM 1486 C C . ASP A 1 189 ? 21.819 -0.091 -69.480 1.00 54.88 189 ASP A C 1
ATOM 1488 O O . ASP A 1 189 ? 22.456 -0.424 -70.478 1.00 54.88 189 ASP A O 1
ATOM 1492 N N . LEU A 1 190 ? 20.626 -0.644 -69.225 1.00 53.16 190 LEU A N 1
ATOM 1493 C CA . LEU A 1 190 ? 19.999 -1.679 -70.063 1.00 53.16 190 LEU A CA 1
ATOM 1494 C C . LEU A 1 190 ? 19.299 -1.133 -71.321 1.00 53.16 190 LEU A C 1
ATOM 1496 O O . LEU A 1 190 ? 18.848 -1.919 -72.153 1.00 53.16 190 LEU A O 1
ATOM 1500 N N . THR A 1 191 ? 19.209 0.191 -71.480 1.00 52.25 191 THR A N 1
ATOM 1501 C CA . THR A 1 191 ? 18.568 0.840 -72.643 1.00 52.25 191 THR A CA 1
ATOM 1502 C C . THR A 1 191 ? 19.559 1.443 -73.647 1.00 52.25 191 THR A C 1
ATOM 1504 O O . THR A 1 191 ? 19.131 2.026 -74.643 1.00 52.25 191 THR A O 1
ATOM 1507 N N . GLN A 1 192 ? 20.871 1.282 -73.421 1.00 52.03 192 GLN A N 1
ATOM 1508 C CA . GLN A 1 192 ? 21.940 1.790 -74.298 1.00 52.03 192 GLN A CA 1
ATOM 1509 C C . GLN A 1 192 ? 22.669 0.725 -75.148 1.00 52.03 192 GLN A C 1
ATOM 1511 O O . GLN A 1 192 ? 23.688 1.051 -75.754 1.00 52.03 192 GLN A O 1
ATOM 1516 N N . ASN A 1 193 ? 22.145 -0.504 -75.266 1.00 42.59 193 ASN A N 1
ATOM 1517 C CA . ASN A 1 193 ? 22.648 -1.521 -76.210 1.00 42.59 193 ASN A CA 1
ATOM 1518 C C . ASN A 1 193 ? 21.636 -1.851 -77.309 1.00 42.59 193 ASN A C 1
ATOM 1520 O O . ASN A 1 193 ? 20.465 -2.126 -76.962 1.00 42.59 193 ASN A O 1
#

Foldseek 3Di:
DVVLLVCQVPDPDAAEEEDEQEPDLVVSLVVLVVSVVSVHQEYEYFQDYPPDDPPDDRPLVSLLVSQVSDPHFYEYEHCLVPQDACVSQVVSCVSSVGPGYDHDLNCLQFVQRNPPVITDDLVVVLVVLCCVVPVVVPDPDDVVVNVVSNCSNCPPVPVVVVVV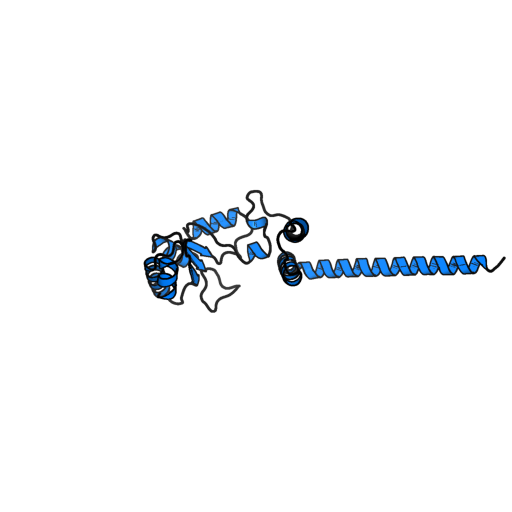VVVVVVVVVVVVVVVVVVVVVVVVVVPPD

Sequence (193 aa):
MQILTSLTSVAQVPVSCKIRVLDDPSETLNLVREIEKCGVAALAVHGRRRDERDPHPCRIDEIREVARTVSIPVIANGGSGEIKSYEDILDFRKQTETSSVMVARQALSCPSVFRRDGTLSFDRDIENFLDLVNNACEFDENYTMTKYVVQRILGGKQLAVIWRSAELGEKKINTRNAEEHDYESNANDLTQN

InterPro domains:
  IPR013785 Aldolase-type TIM barrel [G3DSA:3.20.20.70] (1-121)
  IPR035587 DUS-like, FMN-binding domain [PF01207] (2-162)
  IPR035587 DUS-like, FMN-binding domain [cd02801] (2-116)
  IPR052582 tRNA-dihydrouridine synthase-like [PTHR45936] (2-158)

Organism: Cylicostephanus goldi (NCBI:txid71465)